Protein AF-0000000075990922 (afdb_homodimer)

Foldseek 3Di:
DAAEDEFAAAPPPCLLVVLVVVCVVCVVVVAAEAEAELQLVCPDHPDDHLHYLVVVPHLVCQCVVVVDDSLVSRVVSVVSCVVVVVVVVVSCVVPRRHHYYYRHDNSD/DAAEDEFAAAPPPCLLVVLVVVCVVCVVVVAAEAEAELQLVCPDHPDDHLHYLVVVPHLVCQCVVVVDDSLVSRVVSVVSCVVVVVVVVVSCVVPRRHHYYYRHDNSD

Structure (mmCIF, N/CA/C/O backbone):
data_AF-0000000075990922-model_v1
#
loop_
_entity.id
_entity.type
_entity.pdbx_description
1 polymer 'GPN-loop GTPase 2 homolog'
#
loop_
_atom_site.group_PDB
_atom_site.id
_atom_site.type_symbol
_atom_site.label_atom_id
_atom_site.label_alt_id
_atom_site.label_comp_id
_atom_site.label_asym_id
_atom_site.label_entity_id
_atom_site.label_seq_id
_atom_site.pdbx_PDB_ins_code
_atom_site.Cartn_x
_atom_site.Cartn_y
_atom_site.Cartn_z
_atom_site.occupancy
_atom_site.B_iso_or_equiv
_atom_site.auth_seq_id
_atom_site.auth_comp_id
_atom_site.auth_asym_id
_atom_site.auth_atom_id
_atom_site.pdbx_PDB_model_num
ATOM 1 N N . MET A 1 1 ? -13.516 -4.184 4.613 1 73.5 1 MET A N 1
ATOM 2 C CA . MET A 1 1 ? -12.273 -3.527 4.219 1 73.5 1 MET A CA 1
ATOM 3 C C . MET A 1 1 ? -12.422 -2.838 2.865 1 73.5 1 MET A C 1
ATOM 5 O O . MET A 1 1 ? -13.039 -3.389 1.951 1 73.5 1 MET A O 1
ATOM 9 N 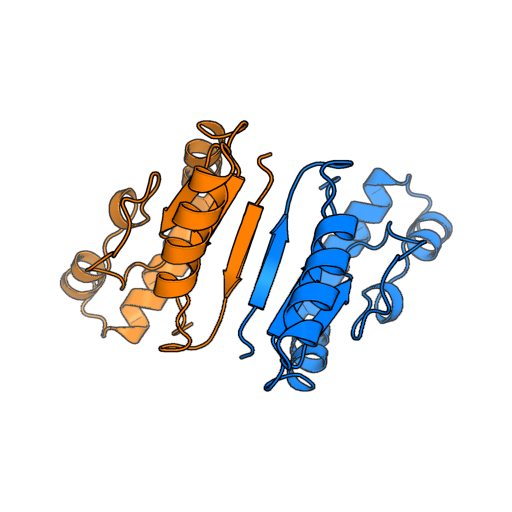N . PRO A 1 2 ? -12.109 -1.513 2.885 1 82.06 2 PRO A N 1
ATOM 10 C CA . PRO A 1 2 ? -12.281 -0.778 1.629 1 82.06 2 PRO A CA 1
ATOM 11 C C . PRO A 1 2 ? -11.258 -1.182 0.567 1 82.06 2 PRO A C 1
ATOM 13 O O . PRO A 1 2 ? -10.234 -1.78 0.89 1 82.06 2 PRO A O 1
ATOM 16 N N . PHE A 1 3 ? -11.734 -1.066 -0.655 1 91.06 3 PHE A N 1
ATOM 17 C CA . PHE A 1 3 ? -10.812 -1.158 -1.782 1 91.06 3 PHE A CA 1
ATOM 18 C C . PHE A 1 3 ? -9.984 0.114 -1.911 1 91.06 3 PHE A C 1
ATOM 20 O O . PHE A 1 3 ? -10.508 1.219 -1.74 1 91.06 3 PHE A O 1
ATOM 27 N N . GLY A 1 4 ? -8.672 -0.055 -2.188 1 94.06 4 GLY A N 1
ATOM 28 C CA . GLY A 1 4 ? -7.883 1.159 -2.324 1 94.06 4 GLY A CA 1
ATOM 29 C C . GLY A 1 4 ? -6.422 0.892 -2.637 1 94.06 4 GLY A C 1
ATOM 30 O O . GLY A 1 4 ? -6.062 -0.212 -3.051 1 94.06 4 GLY A O 1
ATOM 31 N N . GLN A 1 5 ? -5.668 1.992 -2.645 1 95.88 5 GLN A N 1
ATOM 32 C CA . GLN A 1 5 ? -4.238 1.966 -2.949 1 95.88 5 GLN A CA 1
ATOM 33 C C . GLN A 1 5 ? -3.432 2.672 -1.864 1 95.88 5 GLN A C 1
ATOM 35 O O . GLN A 1 5 ? -3.846 3.715 -1.354 1 95.88 5 GLN A O 1
ATOM 40 N N . ILE A 1 6 ? -2.398 2.059 -1.509 1 96.25 6 ILE A N 1
ATOM 41 C CA . ILE A 1 6 ? -1.35 2.707 -0.73 1 96.25 6 ILE A CA 1
ATOM 42 C C . ILE A 1 6 ? -0.246 3.201 -1.662 1 96.25 6 ILE A C 1
ATOM 44 O O . ILE A 1 6 ? 0.368 2.41 -2.383 1 96.25 6 ILE A O 1
ATOM 48 N N . VAL A 1 7 ? -0.04 4.516 -1.657 1 96.12 7 VAL A N 1
ATOM 49 C CA . VAL A 1 7 ? 0.901 5.117 -2.594 1 96.12 7 VAL A CA 1
ATOM 50 C C . VAL A 1 7 ? 2.258 5.305 -1.916 1 96.12 7 VAL A C 1
ATOM 52 O O . VAL A 1 7 ? 2.348 5.93 -0.856 1 96.12 7 VAL A O 1
ATOM 55 N N . ILE A 1 8 ? 3.242 4.73 -2.559 1 93.75 8 ILE A N 1
ATOM 56 C CA . ILE A 1 8 ? 4.578 4.781 -1.975 1 93.75 8 ILE A CA 1
ATOM 57 C C . ILE A 1 8 ? 5.578 5.293 -3.01 1 93.75 8 ILE A C 1
ATOM 59 O O . ILE A 1 8 ? 5.32 5.23 -4.215 1 93.75 8 ILE A O 1
ATOM 63 N N . GLY A 1 9 ? 6.707 5.828 -2.475 1 91.69 9 GLY A N 1
ATOM 64 C CA . GLY A 1 9 ? 7.754 6.363 -3.33 1 91.69 9 GLY A CA 1
ATOM 65 C C . GLY A 1 9 ? 8.703 7.301 -2.602 1 91.69 9 GLY A C 1
ATOM 66 O O . GLY A 1 9 ? 8.43 7.699 -1.467 1 91.69 9 GLY A O 1
ATOM 67 N N . PRO A 1 10 ? 9.852 7.566 -3.252 1 88.81 10 PRO A N 1
ATOM 68 C CA . PRO A 1 10 ? 10.812 8.477 -2.627 1 88.81 10 PRO A CA 1
ATOM 69 C C . PRO A 1 10 ? 10.289 9.906 -2.512 1 88.81 10 PRO A C 1
ATOM 71 O O . PRO A 1 10 ? 9.234 10.227 -3.064 1 88.81 10 PRO A O 1
ATOM 74 N N . PRO A 1 11 ? 11 10.633 -1.552 1 87.62 11 PRO A N 1
ATOM 75 C CA . PRO A 1 11 ? 10.625 12.047 -1.47 1 87.62 11 PRO A CA 1
ATOM 76 C C . PRO A 1 11 ? 10.648 12.742 -2.828 1 87.62 11 PRO A C 1
ATOM 78 O O . PRO A 1 11 ? 11.531 12.477 -3.646 1 87.62 11 PRO A O 1
ATOM 81 N N . GLY A 1 12 ? 9.664 13.547 -3.049 1 87.19 12 GLY A N 1
ATOM 82 C CA . GLY A 1 12 ? 9.648 14.344 -4.266 1 87.19 12 GLY A CA 1
ATOM 83 C C . GLY A 1 12 ? 9.156 13.578 -5.477 1 87.19 12 GLY A C 1
ATOM 84 O O . GLY A 1 12 ? 9.141 14.109 -6.59 1 87.19 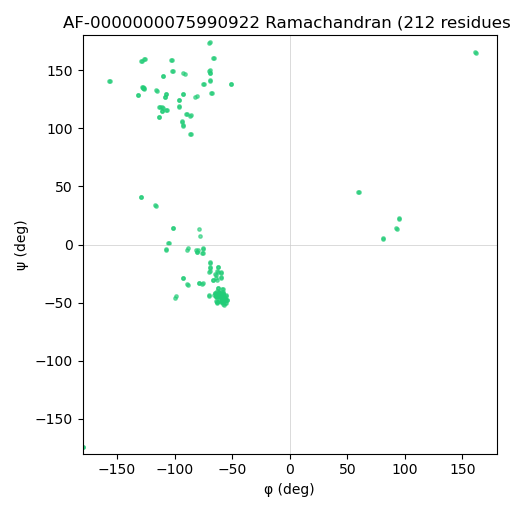12 GLY A O 1
ATOM 85 N N . SER A 1 13 ? 8.672 12.305 -5.355 1 88.5 13 SER A N 1
ATOM 86 C CA . SER A 1 13 ? 8.273 11.469 -6.488 1 88.5 13 SER A CA 1
ATOM 87 C C . SER A 1 13 ? 6.875 11.828 -6.969 1 88.5 13 SER A C 1
ATOM 89 O O . SER A 1 13 ? 6.418 11.328 -8 1 88.5 13 SER A O 1
ATOM 91 N N . GLY A 1 14 ? 6.152 12.742 -6.219 1 90.88 14 GLY A N 1
ATOM 92 C CA . GLY A 1 14 ? 4.832 13.172 -6.656 1 90.88 14 GLY A CA 1
ATOM 93 C C . GLY A 1 14 ? 3.705 12.375 -6.031 1 90.88 14 GLY A C 1
ATOM 94 O O . GLY A 1 14 ? 2.619 12.273 -6.609 1 90.88 14 GLY A O 1
ATOM 95 N N . LYS A 1 15 ? 3.867 11.742 -4.934 1 94.12 15 LYS A N 1
ATOM 96 C CA . LYS A 1 15 ? 2.852 10.93 -4.277 1 94.12 15 LYS A CA 1
ATOM 97 C C . LYS A 1 15 ? 1.603 11.75 -3.969 1 94.12 15 LYS A C 1
ATOM 99 O O . LYS A 1 15 ? 0.488 11.344 -4.305 1 94.12 15 LYS A O 1
ATOM 104 N N . THR A 1 16 ? 1.849 12.891 -3.365 1 95.38 16 THR A N 1
ATOM 105 C CA . THR A 1 16 ? 0.755 13.766 -2.969 1 95.38 16 THR A CA 1
ATOM 106 C C . THR A 1 16 ? -0.007 14.266 -4.191 1 95.38 16 THR A C 1
ATOM 108 O O . THR A 1 16 ? -1.239 14.258 -4.211 1 95.38 16 THR A O 1
ATOM 111 N N . THR A 1 17 ? 0.727 14.672 -5.199 1 94.5 17 THR A N 1
ATOM 112 C CA . THR A 1 17 ? 0.11 15.125 -6.441 1 94.5 17 THR A CA 1
ATOM 113 C C . THR A 1 17 ? -0.686 14 -7.09 1 94.5 17 THR A C 1
ATOM 115 O O . THR A 1 17 ? -1.8 14.219 -7.574 1 94.5 17 THR A O 1
ATOM 118 N N . TYR A 1 18 ? -0.138 12.805 -7.098 1 94.44 18 TYR A N 1
ATOM 119 C CA . TYR A 1 18 ? -0.821 11.641 -7.648 1 94.44 18 TYR A CA 1
ATOM 120 C C . TYR A 1 18 ? -2.143 11.391 -6.934 1 94.44 18 TYR A C 1
ATOM 122 O O . TYR A 1 18 ? -3.178 11.195 -7.574 1 94.44 18 TYR A O 1
ATOM 130 N N . CYS A 1 19 ? -2.137 11.367 -5.586 1 97 19 CYS A N 1
ATOM 131 C CA . CYS A 1 19 ? -3.352 11.125 -4.816 1 97 19 CYS A CA 1
ATOM 132 C C . CYS A 1 19 ? -4.422 12.164 -5.145 1 97 19 CYS A C 1
ATOM 134 O O . CYS A 1 19 ? -5.594 11.82 -5.301 1 97 19 CYS A O 1
ATOM 136 N N . ASN A 1 20 ? -3.984 13.406 -5.27 1 97.44 20 ASN A N 1
ATOM 137 C CA . ASN A 1 20 ? -4.934 14.461 -5.617 1 97.44 20 ASN A CA 1
ATOM 138 C C . ASN A 1 20 ? -5.551 14.227 -6.992 1 97.44 20 ASN A C 1
ATOM 140 O O . ASN A 1 20 ? -6.773 14.273 -7.145 1 97.44 20 ASN A O 1
ATOM 144 N N . SER A 1 21 ? -4.707 13.984 -7.961 1 96.25 21 SER A N 1
ATOM 145 C CA . SER A 1 21 ? -5.176 13.758 -9.32 1 96.25 21 SER A CA 1
ATOM 146 C C . SER A 1 21 ? -6.066 12.523 -9.406 1 96.25 21 SER A C 1
ATOM 148 O O . SER A 1 21 ? -7.094 12.539 -10.094 1 96.25 21 SER A O 1
ATOM 150 N N . MET A 1 22 ? -5.676 11.492 -8.758 1 94.56 22 MET A N 1
ATOM 151 C CA . MET A 1 22 ? -6.449 10.25 -8.766 1 94.56 22 MET A CA 1
ATOM 152 C C . MET A 1 22 ? -7.809 10.453 -8.102 1 94.56 22 MET A C 1
ATOM 154 O O . MET A 1 22 ? -8.82 9.945 -8.586 1 94.56 22 MET A O 1
ATOM 158 N N . LYS A 1 23 ? -7.828 11.172 -7 1 97 23 LYS A N 1
ATOM 159 C CA . LYS A 1 23 ? -9.094 11.508 -6.355 1 97 23 LYS A CA 1
ATOM 160 C C . LYS A 1 23 ? -10.031 12.219 -7.324 1 97 23 LYS A C 1
ATOM 162 O O . LYS A 1 23 ? -11.188 11.82 -7.48 1 97 23 LYS A O 1
ATOM 167 N N . GLU A 1 24 ? -9.492 13.234 -7.953 1 96.94 24 GLU A N 1
ATOM 168 C CA . GLU A 1 24 ? -10.305 14 -8.906 1 96.94 24 GLU A CA 1
ATOM 169 C C . GLU A 1 24 ? -10.82 13.102 -10.023 1 96.94 24 GLU A C 1
ATOM 171 O O . GLU A 1 24 ? -12 13.172 -10.391 1 96.94 24 GLU A O 1
ATOM 176 N N . PHE A 1 25 ? -9.945 12.344 -10.539 1 94.19 25 PHE A N 1
ATOM 177 C CA . PHE A 1 25 ? -10.289 11.438 -11.633 1 94.19 25 PHE A CA 1
ATOM 178 C C . PHE A 1 25 ? -11.422 10.5 -11.219 1 94.19 25 PHE A C 1
ATOM 180 O O . PHE A 1 25 ? -12.43 10.383 -11.922 1 94.19 25 PHE A O 1
ATOM 187 N N . MET A 1 26 ? -11.305 9.82 -10.094 1 94 26 MET A N 1
ATOM 188 C CA . MET A 1 26 ? -12.289 8.852 -9.609 1 94 26 MET A CA 1
ATOM 189 C C . MET A 1 26 ? -13.617 9.531 -9.305 1 94 26 MET A C 1
ATOM 191 O O . MET A 1 26 ? -14.68 9 -9.625 1 94 26 MET A O 1
ATOM 195 N N . GLU A 1 27 ? -13.492 10.688 -8.68 1 95.81 27 GLU A N 1
ATOM 196 C CA . GLU A 1 27 ? -14.719 11.43 -8.391 1 95.81 27 GLU A CA 1
ATOM 197 C C . GLU A 1 27 ? -15.445 11.82 -9.672 1 95.81 27 GLU A C 1
ATOM 199 O O . GLU A 1 27 ? -16.672 11.82 -9.727 1 95.81 27 GLU A O 1
ATOM 204 N N . HIS A 1 28 ? -14.688 12.156 -10.68 1 95.69 28 HIS A N 1
ATOM 205 C CA . HIS A 1 28 ? -15.273 12.492 -11.969 1 95.69 28 HIS A CA 1
ATOM 206 C C . HIS A 1 28 ? -15.992 11.297 -12.578 1 95.69 28 HIS A C 1
ATOM 208 O O . HIS A 1 28 ? -16.953 11.469 -13.344 1 95.69 28 HIS A O 1
ATOM 214 N N . LEU A 1 29 ? -15.555 10.109 -12.273 1 92.69 29 LEU A N 1
ATOM 215 C CA . LEU A 1 29 ? -16.203 8.891 -12.742 1 92.69 29 LEU A CA 1
ATOM 216 C C . LEU A 1 29 ? -17.406 8.539 -11.875 1 92.69 29 LEU A C 1
ATOM 218 O O . LEU A 1 29 ? -18.062 7.527 -12.109 1 92.69 29 LEU A O 1
ATOM 222 N N . GLY A 1 30 ? -17.656 9.312 -10.766 1 95 30 GLY A N 1
ATOM 223 C CA . GLY A 1 30 ? -18.812 9.109 -9.914 1 95 30 GLY A CA 1
ATOM 224 C C . GLY A 1 30 ? -18.547 8.188 -8.734 1 95 30 GLY A C 1
ATOM 225 O O . GLY A 1 30 ? -19.469 7.66 -8.125 1 95 30 GLY A O 1
ATOM 226 N N . ARG A 1 31 ? -17.328 7.969 -8.547 1 94 31 ARG A N 1
ATOM 227 C CA . ARG A 1 31 ? -16.969 7.098 -7.43 1 94 31 ARG A CA 1
ATOM 228 C C . ARG A 1 31 ? -16.734 7.902 -6.16 1 94 31 ARG A C 1
ATOM 230 O O . ARG A 1 31 ? -16.312 9.062 -6.223 1 94 31 ARG A O 1
ATOM 237 N N . LYS A 1 32 ? -17.078 7.277 -5.008 1 96.44 32 LYS A N 1
ATOM 238 C CA . LYS A 1 32 ? -16.719 7.871 -3.721 1 96.44 32 LYS A CA 1
ATOM 239 C C . LYS A 1 32 ? -15.266 7.57 -3.357 1 96.44 32 LYS A C 1
ATOM 241 O O . LYS A 1 32 ? -14.836 6.414 -3.395 1 96.44 32 LYS A O 1
ATOM 246 N N . VAL A 1 33 ? -14.5 8.633 -3.037 1 97.25 33 VAL A N 1
ATOM 247 C CA . VAL A 1 33 ? -13.078 8.445 -2.736 1 97.25 33 VAL A CA 1
ATOM 248 C C . VAL A 1 33 ? -12.75 9.078 -1.384 1 97.25 33 VAL A C 1
ATOM 250 O O . VAL A 1 33 ? -13.227 10.172 -1.071 1 97.25 33 VAL A O 1
ATOM 253 N N . ALA A 1 34 ? -12.047 8.406 -0.557 1 97.94 34 ALA A N 1
ATOM 254 C CA . ALA A 1 34 ? -11.461 8.938 0.67 1 97.94 34 ALA A CA 1
ATOM 255 C C . ALA A 1 34 ? -9.938 8.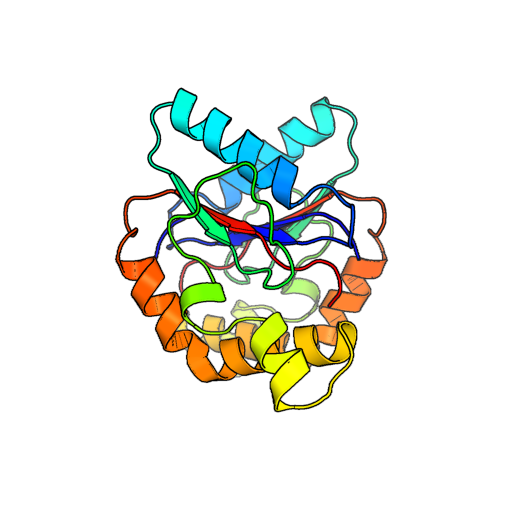969 0.585 1 97.94 34 ALA A C 1
ATOM 257 O O . ALA A 1 34 ? -9.305 7.93 0.389 1 97.94 34 ALA A O 1
ATOM 258 N N . VAL A 1 35 ? -9.375 10.148 0.672 1 98.25 35 VAL A N 1
ATOM 259 C CA . VAL A 1 35 ? -7.922 10.273 0.721 1 98.25 35 VAL A CA 1
ATOM 260 C C . VAL A 1 35 ? -7.453 10.297 2.174 1 98.25 35 VAL A C 1
ATOM 262 O O . VAL A 1 35 ? -8.016 11.023 3.002 1 98.25 35 VAL A O 1
ATOM 265 N N . ILE A 1 36 ? -6.461 9.438 2.467 1 98.12 36 ILE A N 1
ATOM 266 C CA . ILE A 1 36 ? -5.867 9.32 3.793 1 98.12 36 ILE A CA 1
ATOM 267 C C . ILE A 1 36 ? -4.434 9.852 3.764 1 98.12 36 ILE A C 1
ATOM 269 O O . ILE A 1 36 ? -3.584 9.32 3.039 1 98.12 36 ILE A O 1
ATOM 273 N N . ASN A 1 37 ? -4.215 10.898 4.477 1 98.31 37 ASN A N 1
ATOM 274 C CA . ASN A 1 37 ? -2.855 11.422 4.574 1 98.31 37 ASN A CA 1
ATOM 275 C C . ASN A 1 37 ? -2.098 10.789 5.738 1 98.31 37 ASN A C 1
ATOM 277 O O . ASN A 1 37 ? -2.408 11.055 6.902 1 98.31 37 ASN A O 1
ATOM 281 N N . ILE A 1 38 ? -1.088 10 5.398 1 97.19 38 ILE A N 1
ATOM 282 C CA . ILE A 1 38 ? -0.282 9.32 6.406 1 97.19 38 ILE A CA 1
ATOM 283 C C . ILE A 1 38 ? 1.078 10.008 6.527 1 97.19 38 ILE A C 1
ATOM 285 O O . ILE A 1 38 ? 1.956 9.531 7.25 1 97.19 38 ILE A O 1
ATOM 289 N N . ASP A 1 39 ? 1.354 11.039 5.82 1 96.44 39 ASP A N 1
ATOM 290 C CA . ASP A 1 39 ? 2.627 11.75 5.863 1 96.44 39 ASP A CA 1
ATOM 291 C C . ASP A 1 39 ? 2.566 12.922 6.844 1 96.44 39 ASP A C 1
ATOM 293 O O . ASP A 1 39 ? 1.975 13.961 6.547 1 96.44 39 ASP A O 1
ATOM 297 N N . PRO A 1 40 ? 3.186 12.789 7.98 1 96 40 PRO A N 1
ATOM 298 C CA . PRO A 1 40 ? 3.129 13.883 8.961 1 96 40 PRO A CA 1
ATOM 299 C C . PRO A 1 40 ? 3.904 15.117 8.508 1 96 40 PRO A C 1
ATOM 301 O O . PRO A 1 40 ? 3.777 16.188 9.117 1 96 40 PRO A O 1
ATOM 304 N N . ALA A 1 41 ? 4.754 14.992 7.52 1 92.5 41 ALA A N 1
ATOM 305 C CA . ALA A 1 41 ? 5.562 16.109 7.043 1 92.5 41 ALA A CA 1
ATOM 306 C C . ALA A 1 41 ? 4.832 16.891 5.961 1 92.5 41 ALA A C 1
ATOM 308 O O . ALA A 1 41 ? 5.352 17.875 5.441 1 92.5 41 ALA A O 1
ATOM 309 N N . ASN A 1 42 ? 3.678 16.375 5.598 1 89.31 42 ASN A N 1
ATOM 310 C CA . ASN A 1 42 ? 2.891 17.047 4.562 1 89.31 42 ASN A CA 1
ATOM 311 C C . ASN A 1 42 ? 2.002 18.141 5.156 1 89.31 42 ASN A C 1
ATOM 313 O O . ASN A 1 42 ? 0.883 17.859 5.594 1 89.31 42 ASN A O 1
ATOM 317 N N . ASP A 1 43 ? 2.426 19.344 5.16 1 81.38 43 ASP A N 1
ATOM 318 C CA . ASP A 1 43 ? 1.686 20.422 5.812 1 81.38 43 ASP A CA 1
ATOM 319 C C . ASP A 1 43 ? 0.755 21.125 4.824 1 81.38 43 ASP A C 1
ATOM 321 O O . ASP A 1 43 ? -0.236 21.75 5.227 1 81.38 43 ASP A O 1
ATOM 325 N N . VAL A 1 44 ? 1.123 21.109 3.666 1 87.06 44 VAL A N 1
ATOM 326 C CA . VAL A 1 44 ? 0.277 21.719 2.646 1 87.06 44 VAL A CA 1
ATOM 327 C C . VAL A 1 44 ? -0.248 20.641 1.699 1 87.06 44 VAL A C 1
ATOM 329 O O . VAL A 1 44 ? 0.513 20.078 0.911 1 87.06 44 VAL A O 1
ATOM 332 N N . LEU A 1 45 ? -1.525 20.391 1.803 1 92.56 45 LEU A N 1
ATOM 333 C CA . LEU A 1 45 ? -2.135 19.328 1.014 1 92.56 45 LEU A CA 1
ATOM 334 C C . LEU A 1 45 ? -2.994 19.906 -0.106 1 92.56 45 LEU A C 1
ATOM 336 O O . LEU A 1 45 ? -3.816 20.797 0.132 1 92.56 45 LEU A O 1
ATOM 340 N N . PRO A 1 46 ? -2.822 19.469 -1.324 1 94.69 46 PRO A N 1
ATOM 341 C CA . PRO A 1 46 ? -3.668 19.891 -2.439 1 94.69 46 PRO A CA 1
ATOM 342 C C . PRO A 1 46 ? -5.051 19.234 -2.42 1 94.69 46 PRO A C 1
ATOM 344 O O . PRO A 1 46 ? -5.859 19.484 -3.318 1 94.69 46 PRO A O 1
ATOM 347 N N . TYR A 1 47 ? -5.363 18.359 -1.549 1 95.69 47 TYR A N 1
ATOM 348 C CA . TYR A 1 47 ? -6.641 17.688 -1.326 1 95.69 47 TYR A CA 1
ATOM 349 C C . TYR A 1 47 ? -7.098 17.859 0.119 1 95.69 47 TYR A C 1
ATOM 351 O O . TYR A 1 47 ? -6.32 18.266 0.979 1 95.69 47 TYR A O 1
ATOM 359 N N . SER A 1 48 ? -8.336 17.688 0.334 1 95.38 48 SER A N 1
ATOM 360 C CA . SER A 1 48 ? -8.867 17.609 1.691 1 95.38 48 SER A CA 1
ATOM 361 C C . SER A 1 48 ? -8.945 16.172 2.18 1 95.38 48 SER A C 1
ATOM 363 O O . SER A 1 48 ? -9.828 15.422 1.766 1 95.38 48 SER A O 1
ATOM 365 N N . PRO A 1 49 ? -8.039 15.766 2.986 1 97.88 49 PRO A N 1
ATOM 366 C CA . PRO A 1 49 ? -8.055 14.367 3.432 1 97.88 49 PRO A CA 1
ATOM 367 C C . PRO A 1 49 ? -9.234 14.055 4.355 1 97.88 49 PRO A C 1
ATOM 369 O O . PRO A 1 49 ? -9.617 14.891 5.172 1 97.88 49 PRO A O 1
ATOM 372 N N . GLU A 1 50 ? -9.789 12.922 4.207 1 97.75 50 GLU A N 1
ATOM 373 C CA . GLU A 1 50 ? -10.828 12.453 5.121 1 97.75 50 GLU A CA 1
ATOM 374 C C . GLU A 1 50 ? -10.227 11.984 6.445 1 97.75 50 GLU A C 1
ATOM 376 O O . GLU A 1 50 ? -10.883 12.039 7.484 1 97.75 50 GLU A O 1
ATOM 381 N N . VAL A 1 51 ? -9.07 11.438 6.383 1 97.69 51 VAL A N 1
ATOM 382 C CA . VAL A 1 51 ? -8.281 11.055 7.551 1 97.69 51 VAL A CA 1
ATOM 383 C C . VAL A 1 51 ? -6.883 11.656 7.457 1 97.69 51 VAL A C 1
ATOM 385 O O . VAL A 1 51 ? -6.246 11.602 6.402 1 97.69 51 VAL A O 1
ATOM 388 N N . ASN A 1 52 ? -6.449 12.211 8.555 1 97.88 52 ASN A N 1
ATOM 389 C CA . ASN A 1 52 ? -5.137 12.844 8.625 1 97.88 52 ASN A CA 1
ATOM 390 C C . ASN A 1 52 ? -4.359 12.375 9.852 1 97.88 52 ASN A C 1
ATOM 392 O O . ASN A 1 52 ? -4.871 12.422 10.977 1 97.88 52 ASN A O 1
ATOM 396 N N . ILE A 1 53 ? -3.156 11.953 9.578 1 97.94 53 ILE A N 1
ATOM 397 C CA . ILE A 1 53 ? -2.34 11.438 10.672 1 97.94 53 ILE A CA 1
ATOM 398 C C . ILE A 1 53 ? -2.15 12.516 11.734 1 97.94 53 ILE A C 1
ATOM 400 O O . ILE A 1 53 ? -1.901 12.211 12.906 1 97.94 53 ILE A O 1
ATOM 404 N N . SER A 1 54 ? -2.262 13.742 11.375 1 96.81 54 SER A N 1
ATOM 405 C CA . SER A 1 54 ? -2.066 14.844 12.312 1 96.81 54 SER A CA 1
ATOM 406 C C . SER A 1 54 ? -3.104 14.805 13.438 1 96.81 54 SER A C 1
ATOM 408 O O . SER A 1 54 ? -2.91 15.422 14.484 1 96.81 54 SER A O 1
ATOM 410 N N . HIS A 1 55 ? -4.227 14.172 13.188 1 97.06 55 HIS A N 1
ATOM 411 C CA . HIS A 1 55 ? -5.23 14.008 14.227 1 97.06 55 HIS A CA 1
ATOM 412 C C . HIS A 1 55 ? -4.742 13.047 15.305 1 97.06 55 HIS A C 1
ATOM 414 O O . HIS A 1 55 ? -5.301 13.008 16.406 1 97.06 55 HIS A O 1
ATOM 420 N N . LEU A 1 56 ? -3.777 12.227 15.016 1 97.94 56 LEU A N 1
ATOM 421 C CA . LEU A 1 56 ? -3.188 11.273 15.953 1 97.94 56 LEU A CA 1
ATOM 422 C C . LEU A 1 56 ? -1.889 11.82 16.531 1 97.94 56 LEU A C 1
ATOM 424 O O . LEU A 1 56 ? -1.662 11.734 17.75 1 97.94 56 LEU A O 1
ATOM 428 N N . ILE A 1 57 ? -1.055 12.383 15.68 1 97.62 57 ILE A N 1
ATOM 429 C CA . ILE A 1 57 ? 0.276 12.844 16.062 1 97.62 57 ILE A CA 1
ATOM 430 C C . ILE A 1 57 ? 0.758 13.914 15.094 1 97.62 57 ILE A C 1
ATOM 432 O O . ILE A 1 57 ? 0.539 13.805 13.883 1 97.62 57 ILE A O 1
ATOM 436 N N . GLU A 1 58 ? 1.409 14.922 15.602 1 97.19 58 GLU A N 1
ATOM 437 C CA . GLU A 1 58 ? 1.924 16.016 14.781 1 97.19 58 GLU A CA 1
ATOM 438 C C . GLU A 1 58 ? 3.449 16.047 14.812 1 97.19 58 GLU A C 1
ATOM 440 O O . GLU A 1 58 ? 4.055 16.016 15.883 1 97.19 58 GLU A O 1
ATOM 445 N N . LEU A 1 59 ? 4.035 16.156 13.656 1 96.88 59 LEU A N 1
ATOM 446 C CA . LEU A 1 59 ? 5.484 16.172 13.508 1 96.88 59 LEU A CA 1
ATOM 447 C C . LEU A 1 59 ? 6.117 17.281 14.344 1 96.88 59 LEU A C 1
ATOM 449 O O . LEU A 1 59 ? 7.086 17.031 15.062 1 96.88 59 LEU A O 1
ATOM 453 N N . GLU A 1 60 ? 5.531 18.484 14.258 1 96.62 60 GLU A N 1
ATOM 454 C CA . GLU A 1 60 ? 6.078 19.625 14.969 1 96.62 60 GLU A CA 1
ATOM 455 C C . GLU A 1 60 ? 6.07 19.406 16.484 1 96.62 60 GLU A C 1
ATOM 457 O O . GLU A 1 60 ? 7.027 19.75 17.172 1 96.62 60 GLU A O 1
ATOM 462 N N . ASP A 1 61 ? 5.012 18.859 16.953 1 97.44 61 ASP A N 1
ATOM 463 C CA . ASP A 1 61 ? 4.926 18.578 18.375 1 97.44 61 ASP A CA 1
ATOM 464 C C . ASP A 1 61 ? 6.012 17.594 18.812 1 97.44 61 ASP A C 1
ATOM 466 O O . ASP A 1 61 ? 6.621 17.75 19.859 1 97.44 61 ASP A O 1
ATOM 470 N N . VAL A 1 62 ? 6.227 16.609 17.969 1 97.69 62 VAL A N 1
ATOM 471 C CA . VAL A 1 62 ? 7.242 15.602 18.266 1 97.69 62 VAL A CA 1
ATOM 472 C C . VAL A 1 62 ? 8.625 16.25 18.297 1 97.69 62 VAL A C 1
ATOM 474 O O . VAL A 1 62 ? 9.398 16.031 19.234 1 97.69 62 VAL A O 1
ATOM 477 N N . MET A 1 63 ? 8.891 17.031 17.266 1 97.75 63 MET A N 1
ATOM 478 C CA . MET A 1 63 ? 10.188 17.703 17.203 1 97.75 63 MET A CA 1
ATOM 479 C C . MET A 1 63 ? 10.414 18.562 18.438 1 97.75 63 MET A C 1
ATOM 481 O O . MET A 1 63 ? 11.484 18.5 19.047 1 97.75 63 MET A O 1
ATOM 485 N N . ASN A 1 64 ? 9.438 19.344 18.812 1 97.81 64 ASN A N 1
ATOM 486 C CA . ASN A 1 64 ? 9.555 20.312 19.906 1 97.81 64 ASN A CA 1
ATOM 487 C C . ASN A 1 64 ? 9.633 19.609 21.25 1 97.81 64 ASN A C 1
ATOM 489 O O . ASN A 1 64 ? 10.469 19.953 22.094 1 97.81 64 ASN A O 1
ATOM 493 N N . ASN A 1 65 ? 8.852 18.641 21.5 1 97.88 65 ASN A N 1
ATOM 494 C CA . ASN A 1 65 ? 8.734 18 22.812 1 97.88 65 ASN A CA 1
ATOM 495 C C . ASN A 1 65 ? 9.883 17.031 23.062 1 97.88 65 ASN A C 1
ATOM 497 O O . ASN A 1 65 ? 10.328 16.875 24.203 1 97.88 65 ASN A O 1
ATOM 501 N N . LEU A 1 66 ? 10.352 16.406 21.984 1 97.62 66 LEU A N 1
ATOM 502 C CA . LEU A 1 66 ? 11.375 15.375 22.156 1 97.62 66 LEU A CA 1
ATOM 503 C C . LEU A 1 66 ? 12.734 15.867 21.672 1 97.62 66 LEU A C 1
ATOM 505 O O . LEU A 1 66 ? 13.727 15.141 21.75 1 97.62 66 LEU A O 1
ATOM 509 N N . HIS A 1 67 ? 12.797 17.062 21.109 1 97.69 67 HIS A N 1
ATOM 510 C CA . HIS A 1 67 ? 14.023 17.703 20.641 1 97.69 67 HIS A CA 1
ATOM 511 C C . HIS A 1 67 ? 14.719 16.844 19.578 1 97.69 67 HIS A C 1
ATOM 513 O O . HIS A 1 67 ? 15.922 16.594 19.672 1 97.69 67 HIS A O 1
ATOM 519 N N . LEU A 1 68 ? 13.961 16.359 18.656 1 97 68 LEU A N 1
ATOM 520 C CA . LEU A 1 68 ? 14.453 15.57 17.531 1 97 68 LEU A CA 1
ATOM 521 C C . LEU A 1 68 ? 14.523 16.422 16.266 1 97 68 LEU A C 1
ATOM 523 O O . LEU A 1 68 ? 13.758 17.375 16.109 1 97 68 LEU A O 1
ATOM 527 N N . GLY A 1 69 ? 15.492 16.047 15.438 1 95.5 69 GLY A N 1
ATOM 528 C CA . GLY A 1 69 ? 15.445 16.625 14.102 1 95.5 69 GLY A CA 1
ATOM 529 C C . GLY A 1 69 ? 14.289 16.094 13.273 1 95.5 69 GLY A C 1
ATOM 530 O O . GLY A 1 69 ? 13.578 15.18 13.688 1 95.5 69 GLY A O 1
ATOM 531 N N . PRO A 1 70 ? 14.117 16.672 12.102 1 92.69 70 PRO A N 1
ATOM 532 C CA . PRO A 1 70 ? 12.984 16.312 11.242 1 92.69 70 PRO A CA 1
ATOM 533 C C . PRO A 1 70 ? 12.945 14.812 10.922 1 92.69 70 PRO A C 1
ATOM 535 O O . PRO A 1 70 ? 11.875 14.203 10.945 1 92.69 70 PRO A O 1
ATOM 538 N N . ASN A 1 71 ? 14.094 14.219 10.531 1 92.62 71 ASN A N 1
ATOM 539 C CA . ASN A 1 71 ? 14.133 12.805 10.188 1 92.62 71 ASN A CA 1
ATOM 540 C C . ASN A 1 71 ? 13.805 11.922 11.398 1 92.62 71 ASN A C 1
ATOM 542 O O . ASN A 1 71 ? 13.039 10.961 11.281 1 92.62 71 ASN A O 1
ATOM 546 N N . GLY A 1 72 ? 14.352 12.258 12.461 1 95.5 72 GLY A N 1
ATOM 547 C CA . GLY A 1 72 ? 14.031 11.523 13.68 1 95.5 72 GLY A CA 1
ATOM 548 C C . GLY A 1 72 ? 12.578 11.648 14.086 1 95.5 72 GLY A C 1
ATOM 549 O O . GLY A 1 72 ? 11.961 10.672 14.516 1 95.5 72 GLY A O 1
ATOM 550 N N . ALA A 1 73 ? 12.055 12.828 13.938 1 96.88 73 ALA A N 1
ATOM 551 C CA . ALA A 1 73 ? 10.656 13.078 14.289 1 96.88 73 ALA A CA 1
ATOM 552 C C . ALA A 1 73 ? 9.719 12.297 13.375 1 96.88 73 ALA A C 1
ATOM 554 O O . ALA A 1 73 ? 8.703 11.75 13.828 1 96.88 73 ALA A O 1
ATOM 555 N N . LEU A 1 74 ? 10.023 12.297 12.086 1 95.94 74 LEU A N 1
ATOM 556 C CA . LEU A 1 74 ? 9.219 11.531 11.141 1 95.94 74 LEU A CA 1
ATOM 557 C C . LEU A 1 74 ? 9.188 10.055 11.531 1 95.94 74 LEU A C 1
ATOM 559 O O . LEU A 1 74 ? 8.125 9.43 11.523 1 95.94 74 LEU A O 1
ATOM 563 N N . MET A 1 75 ? 10.281 9.516 11.875 1 95.06 75 MET A N 1
ATOM 564 C CA . MET A 1 75 ? 10.375 8.125 12.289 1 95.06 75 MET A CA 1
ATOM 565 C C . MET A 1 75 ? 9.523 7.867 13.531 1 95.06 75 MET A C 1
ATOM 567 O O . MET A 1 75 ? 8.844 6.844 13.617 1 95.06 75 MET A O 1
ATOM 571 N N . TYR A 1 76 ? 9.633 8.766 14.445 1 97.75 76 TYR A N 1
ATOM 572 C CA . TYR A 1 76 ? 8.836 8.641 15.656 1 97.75 76 TYR A CA 1
ATOM 573 C C . TYR A 1 76 ? 7.348 8.625 15.328 1 97.75 76 TYR A C 1
ATOM 575 O O . TYR A 1 76 ? 6.598 7.809 15.867 1 97.75 76 TYR A O 1
ATOM 583 N N . CYS A 1 77 ? 6.902 9.484 14.5 1 97.81 77 CYS A N 1
ATOM 584 C CA . CYS A 1 77 ? 5.5 9.539 14.102 1 97.81 77 CYS A CA 1
ATOM 585 C C . CYS A 1 77 ? 5.059 8.211 13.492 1 97.81 77 CYS A C 1
ATOM 587 O O . CYS A 1 77 ? 3.975 7.715 13.805 1 97.81 77 CYS A O 1
ATOM 589 N N . MET A 1 78 ? 5.844 7.656 12.594 1 96.19 78 MET A N 1
ATOM 590 C CA . MET A 1 78 ? 5.504 6.391 11.945 1 96.19 78 MET A CA 1
ATOM 591 C C . MET A 1 78 ? 5.422 5.262 12.969 1 96.19 78 MET A C 1
ATOM 593 O O . MET A 1 78 ? 4.516 4.43 12.906 1 96.19 78 MET A O 1
ATOM 597 N N . GLU A 1 79 ? 6.383 5.25 13.867 1 96.5 79 GLU A N 1
ATOM 598 C CA . GLU A 1 79 ? 6.348 4.246 14.93 1 96.5 79 GLU A CA 1
ATOM 599 C C . GLU A 1 79 ? 5.098 4.398 15.789 1 96.5 79 GLU A C 1
ATOM 601 O O . GLU A 1 79 ? 4.473 3.406 16.156 1 96.5 79 GLU A O 1
ATOM 606 N N . TYR A 1 80 ? 4.867 5.629 16.094 1 98.12 80 TYR A N 1
ATOM 607 C CA . TYR A 1 80 ? 3.678 5.918 16.891 1 98.12 80 TYR A CA 1
ATOM 608 C C . TYR A 1 80 ? 2.418 5.434 16.172 1 98.12 80 TYR A C 1
ATOM 610 O O . TYR A 1 80 ? 1.538 4.836 16.797 1 98.12 80 TYR A O 1
ATOM 618 N N . LEU A 1 81 ? 2.303 5.684 14.891 1 97.5 81 LEU A N 1
ATOM 619 C CA . LEU A 1 81 ? 1.177 5.191 14.109 1 97.5 81 LEU A CA 1
ATOM 620 C C . LEU A 1 81 ? 1.115 3.668 14.141 1 97.5 81 LEU A C 1
ATOM 622 O O . LEU A 1 81 ? 0.035 3.09 14.281 1 97.5 81 LEU A O 1
ATOM 626 N N . GLU A 1 82 ? 2.299 3.027 13.953 1 95.56 82 GLU A N 1
ATOM 627 C CA . GLU A 1 82 ? 2.354 1.568 13.992 1 95.56 82 GLU A CA 1
ATOM 628 C C . GLU A 1 82 ? 1.781 1.029 15.305 1 95.56 82 GLU A C 1
ATOM 630 O O . GLU A 1 82 ? 1.003 0.073 15.297 1 95.56 82 GLU A O 1
ATOM 635 N N . LYS A 1 83 ? 2.133 1.632 16.422 1 96.88 83 LYS A N 1
ATOM 636 C CA . LYS A 1 83 ? 1.652 1.232 17.734 1 96.88 83 LYS A CA 1
ATOM 637 C C . LYS A 1 83 ? 0.166 1.538 17.891 1 96.88 83 LYS A C 1
ATOM 639 O O . LYS A 1 83 ? -0.506 0.951 18.75 1 96.88 83 LYS A O 1
ATOM 644 N N . ASN A 1 84 ? -0.309 2.475 17.109 1 97.88 84 ASN A N 1
ATOM 645 C CA . ASN A 1 84 ? -1.706 2.889 17.188 1 97.88 84 ASN A CA 1
ATOM 646 C C . ASN A 1 84 ? -2.445 2.594 15.883 1 97.88 84 ASN A C 1
ATOM 648 O O . ASN A 1 84 ? -3.287 3.381 15.453 1 97.88 84 ASN A O 1
ATOM 652 N N . VAL A 1 85 ? -2.094 1.55 15.234 1 96.06 85 VAL A N 1
ATOM 653 C CA . VAL A 1 85 ? -2.674 1.202 13.938 1 96.06 85 VAL A CA 1
ATOM 654 C C . VAL A 1 85 ? -4.184 1.021 14.078 1 96.06 85 VAL A C 1
ATOM 656 O O . VAL A 1 85 ? -4.934 1.258 13.133 1 96.06 85 VAL A O 1
ATOM 659 N N . ASP A 1 86 ? -4.703 0.621 15.25 1 96.5 86 ASP A N 1
ATOM 660 C CA . ASP A 1 86 ? -6.133 0.471 15.492 1 96.5 86 ASP A CA 1
ATOM 661 C C . ASP A 1 86 ? -6.871 1.787 15.258 1 96.5 86 ASP A C 1
ATOM 663 O O . ASP A 1 86 ? -8.023 1.789 14.82 1 96.5 86 ASP A O 1
ATOM 667 N N . TRP A 1 87 ? -6.277 2.879 15.641 1 97.94 87 TRP A N 1
ATOM 668 C CA . TRP A 1 87 ? -6.852 4.188 15.344 1 97.94 87 TRP A CA 1
ATOM 669 C C . TRP A 1 87 ? -7.113 4.352 13.852 1 97.94 87 TRP A C 1
ATOM 671 O O . TRP A 1 87 ? -8.203 4.77 13.453 1 97.94 87 TRP A O 1
ATOM 681 N N . LEU A 1 88 ? -6.109 4.008 13.008 1 96.56 88 LEU A N 1
ATOM 682 C CA . LEU A 1 88 ? -6.238 4.133 11.562 1 96.56 88 LEU A CA 1
ATOM 683 C C . LEU A 1 88 ? -7.344 3.227 11.031 1 96.56 88 LEU A C 1
ATOM 685 O O . LEU A 1 88 ? -8.148 3.645 10.195 1 96.56 88 LEU A O 1
ATOM 689 N N . LEU A 1 89 ? -7.359 1.99 11.508 1 94.38 89 LEU A N 1
ATOM 690 C CA . LEU A 1 89 ? -8.367 1.034 11.07 1 94.38 89 LEU A CA 1
ATOM 691 C C . LEU A 1 89 ? -9.773 1.523 11.414 1 94.38 89 LEU A C 1
ATOM 693 O O . LEU A 1 89 ? -10.703 1.383 10.617 1 94.38 89 LEU A O 1
ATOM 697 N N . LYS A 1 90 ? -9.891 2.072 12.609 1 96.62 90 LYS A N 1
ATOM 698 C CA . LYS A 1 90 ? -11.164 2.65 13.016 1 96.62 90 LYS A CA 1
ATOM 699 C C . LYS A 1 90 ? -11.57 3.801 12.102 1 96.62 90 LYS A C 1
ATOM 701 O O . LYS A 1 90 ? -12.719 3.873 11.656 1 96.62 90 LYS A O 1
ATOM 706 N N . GLU A 1 91 ? -10.656 4.672 11.859 1 96.81 91 GLU A N 1
ATOM 707 C CA . GLU A 1 91 ? -10.938 5.785 10.961 1 96.81 91 GLU A CA 1
ATOM 708 C C . GLU A 1 91 ? -11.359 5.281 9.578 1 96.81 91 GLU A C 1
ATOM 710 O O . GLU A 1 91 ? -12.312 5.793 8.992 1 96.81 91 GLU A O 1
ATOM 715 N N . LEU A 1 92 ? -10.688 4.273 9.055 1 95.38 92 LEU A N 1
ATOM 716 C CA . LEU A 1 92 ? -10.953 3.736 7.73 1 95.38 92 LEU A CA 1
ATOM 717 C C . LEU A 1 92 ? -12.32 3.07 7.672 1 95.38 92 LEU A C 1
ATOM 719 O O . LEU A 1 92 ? -12.953 3.027 6.617 1 95.38 92 LEU A O 1
ATOM 723 N N . SER A 1 93 ? -12.773 2.516 8.789 1 94.81 93 SER A N 1
ATOM 724 C CA . SER A 1 93 ? -14.055 1.814 8.844 1 94.81 93 SER A CA 1
ATOM 725 C C . SER A 1 93 ? -15.211 2.754 8.523 1 94.81 93 SER A C 1
ATOM 727 O O . SER A 1 93 ? -16.312 2.303 8.18 1 94.81 93 SER A O 1
ATOM 729 N N . ARG A 1 94 ? -14.969 4.012 8.648 1 96.06 94 ARG A N 1
ATOM 730 C CA . ARG A 1 94 ? -15.992 5.004 8.336 1 96.06 94 ARG A CA 1
ATOM 731 C C . ARG A 1 94 ? -16.156 5.16 6.832 1 96.06 94 ARG A C 1
ATOM 733 O O . ARG A 1 94 ? -17.109 5.801 6.371 1 96.06 94 ARG A O 1
ATOM 740 N N . PHE A 1 95 ? -15.281 4.516 6.074 1 95.88 95 PHE A N 1
ATOM 741 C CA 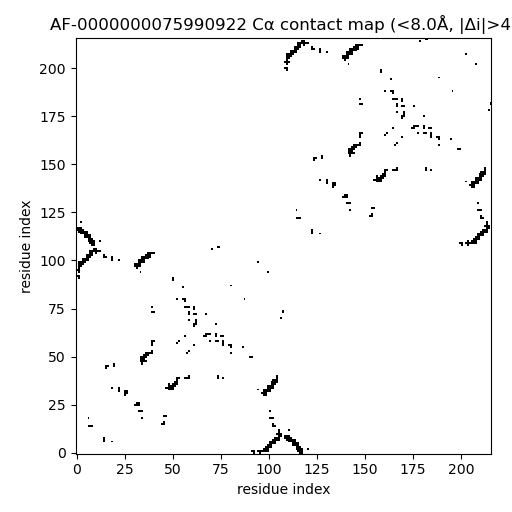. PHE A 1 95 ? -15.273 4.727 4.633 1 95.88 95 PHE A CA 1
ATOM 742 C C . PHE A 1 95 ? -15.305 3.393 3.891 1 95.88 95 PHE A C 1
ATOM 744 O O . PHE A 1 95 ? -14.625 3.225 2.875 1 95.88 95 PHE A O 1
ATOM 751 N N . GLU A 1 96 ? -16.078 2.461 4.336 1 91.94 96 GLU A N 1
ATOM 752 C CA . GLU A 1 96 ? -16.125 1.106 3.795 1 91.94 96 GLU A CA 1
ATOM 753 C C . GLU A 1 96 ? -16.641 1.108 2.355 1 91.94 96 GLU A C 1
ATOM 755 O O . GLU A 1 96 ? -16.297 0.217 1.572 1 91.94 96 GLU A O 1
ATOM 760 N N . ASP A 1 97 ? -17.422 2.111 1.974 1 92.81 97 ASP A N 1
ATOM 761 C CA . ASP A 1 97 ? -17.984 2.172 0.63 1 92.81 97 ASP A CA 1
ATOM 762 C C . ASP A 1 97 ? -17.203 3.148 -0.25 1 92.81 97 ASP A C 1
ATOM 764 O O . ASP A 1 97 ? -17.688 3.553 -1.312 1 92.81 97 ASP A O 1
ATOM 768 N N . HIS A 1 98 ? -16.047 3.545 0.185 1 96 98 HIS A N 1
ATOM 769 C CA . HIS A 1 98 ? -15.203 4.477 -0.556 1 96 98 HIS A CA 1
ATOM 770 C C . HIS A 1 98 ? -13.969 3.777 -1.11 1 96 98 HIS A C 1
ATOM 772 O O . HIS A 1 98 ? -13.484 2.803 -0.528 1 96 98 HIS A O 1
ATOM 778 N N . TYR A 1 99 ? -13.547 4.23 -2.307 1 95.12 99 TYR A N 1
ATOM 779 C CA . TYR A 1 99 ? -12.172 3.965 -2.705 1 95.12 99 TYR A CA 1
ATOM 780 C C . TYR A 1 99 ? -11.188 4.738 -1.831 1 95.12 99 TYR A C 1
ATOM 782 O O . TYR A 1 99 ? -11.359 5.938 -1.612 1 95.12 99 TYR A O 1
ATOM 790 N N . VAL A 1 100 ? -10.188 4.035 -1.318 1 96.81 100 VAL A N 1
ATOM 791 C CA . VAL A 1 100 ? -9.281 4.684 -0.378 1 96.81 100 VAL A CA 1
ATOM 792 C C . VAL A 1 100 ? -7.926 4.91 -1.043 1 96.81 100 VAL A C 1
ATOM 794 O O . VAL A 1 100 ? -7.363 3.996 -1.649 1 96.81 100 VAL A O 1
ATOM 797 N N . LEU A 1 101 ? -7.418 6.102 -1.036 1 97.69 101 LEU A N 1
ATOM 798 C CA . LEU A 1 101 ? -6.07 6.477 -1.452 1 97.69 101 LEU A CA 1
ATOM 799 C C . LEU A 1 101 ? -5.23 6.898 -0.253 1 97.69 101 LEU A C 1
ATOM 801 O O . LEU A 1 101 ? -5.535 7.898 0.404 1 97.69 101 LEU A O 1
ATOM 805 N N . MET A 1 102 ? -4.184 6.195 0.011 1 97.62 102 MET A N 1
ATOM 806 C CA . MET A 1 102 ? -3.342 6.531 1.156 1 97.62 102 MET A CA 1
ATOM 807 C C . MET A 1 102 ? -2.027 7.156 0.702 1 97.62 102 MET A C 1
ATOM 809 O O . MET A 1 102 ? -1.238 6.516 0.006 1 97.62 102 MET A O 1
ATOM 813 N N . ASP A 1 103 ? -1.842 8.367 1.048 1 97.75 103 ASP A N 1
ATOM 814 C CA . ASP A 1 103 ? -0.63 9.133 0.771 1 97.75 103 ASP A CA 1
ATOM 815 C C . ASP A 1 103 ? 0.422 8.906 1.854 1 97.75 103 ASP A C 1
ATOM 817 O O . ASP A 1 103 ? 0.258 9.352 2.99 1 97.75 103 ASP A O 1
ATOM 821 N N . CYS A 1 104 ? 1.492 8.242 1.518 1 96.06 104 CYS A N 1
ATOM 822 C CA . CYS A 1 104 ? 2.48 7.816 2.502 1 96.06 104 CYS A CA 1
ATOM 823 C C . CYS A 1 104 ? 3.711 8.711 2.463 1 96.06 104 CYS A C 1
ATOM 825 O O . CYS A 1 104 ? 3.957 9.398 1.467 1 96.06 104 CYS A O 1
ATOM 827 N N . PRO A 1 105 ? 4.402 8.695 3.527 1 93.75 105 PRO A N 1
ATOM 828 C CA . PRO A 1 105 ? 5.637 9.484 3.535 1 93.75 105 PRO A CA 1
ATOM 829 C C . PRO A 1 105 ? 6.711 8.914 2.615 1 93.75 105 PRO A C 1
ATOM 831 O O . PRO A 1 105 ? 6.746 7.699 2.381 1 93.75 105 PRO A O 1
ATOM 834 N N . GLY A 1 106 ? 7.578 9.766 2.004 1 83.38 106 GLY A N 1
ATOM 835 C CA . GLY A 1 106 ? 8.68 9.352 1.152 1 83.38 106 GLY A CA 1
ATOM 836 C C . GLY A 1 106 ? 9.969 9.117 1.917 1 83.38 106 GLY A C 1
ATOM 837 O O . GLY A 1 106 ? 10.812 8.328 1.487 1 83.38 106 GLY A O 1
ATOM 838 N N . GLN A 1 107 ? 10.18 9.859 2.926 1 66.75 107 GLN A N 1
ATOM 839 C CA . GLN A 1 107 ? 11.484 9.953 3.58 1 66.75 107 GLN A CA 1
ATOM 840 C C . GLN A 1 107 ? 11.734 8.75 4.48 1 66.75 107 GLN A C 1
ATOM 842 O O . GLN A 1 107 ? 12.883 8.438 4.809 1 66.75 107 GLN A O 1
ATOM 847 N N . VAL A 1 108 ? 10.82 7.707 4.43 1 56.25 108 VAL A N 1
ATOM 848 C CA . VAL A 1 108 ? 11.195 6.699 5.418 1 56.25 108 VAL A CA 1
ATOM 849 C C . VAL A 1 108 ? 11.992 5.586 4.746 1 56.25 108 VAL A C 1
ATOM 851 O O . VAL A 1 108 ? 11.844 5.344 3.545 1 56.25 108 VAL A O 1
ATOM 854 N N . MET B 1 1 ? 14.117 3.6 -3.84 1 73.44 1 MET B N 1
ATOM 855 C CA . MET B 1 1 ? 12.781 3.033 -3.668 1 73.44 1 MET B CA 1
ATOM 856 C C . MET B 1 1 ? 11.867 3.438 -4.816 1 73.44 1 MET B C 1
ATOM 858 O O . MET B 1 1 ? 11.898 4.586 -5.266 1 73.44 1 MET B O 1
ATOM 862 N N . PRO B 1 2 ? 11.297 2.381 -5.453 1 82.31 2 PRO B N 1
ATOM 863 C CA . PRO B 1 2 ? 10.438 2.701 -6.598 1 82.31 2 PRO B CA 1
ATOM 864 C C . PRO B 1 2 ? 9.141 3.389 -6.191 1 82.31 2 PRO B C 1
ATOM 866 O O . PRO B 1 2 ? 8.75 3.334 -5.023 1 82.31 2 PRO B O 1
ATOM 869 N N . PHE B 1 3 ? 8.68 4.203 -7.117 1 90.94 3 PHE B N 1
ATOM 870 C CA . PHE B 1 3 ? 7.328 4.738 -6.996 1 90.94 3 PHE B CA 1
ATOM 871 C C . PHE B 1 3 ? 6.293 3.674 -7.34 1 90.94 3 PHE B C 1
ATOM 873 O O . PHE B 1 3 ? 6.48 2.896 -8.281 1 90.94 3 PHE B O 1
ATOM 880 N N . GLY B 1 4 ? 5.207 3.629 -6.531 1 94.06 4 GLY B N 1
ATOM 881 C CA . GLY B 1 4 ? 4.215 2.623 -6.871 1 94.06 4 GLY B CA 1
ATOM 882 C C . GLY B 1 4 ? 3.021 2.625 -5.938 1 94.06 4 GLY B C 1
ATOM 883 O O . GLY B 1 4 ? 2.812 3.582 -5.188 1 94.06 4 GLY B O 1
ATOM 884 N N . GLN B 1 5 ? 2.164 1.633 -6.16 1 95.88 5 GLN B N 1
ATOM 885 C CA . GLN B 1 5 ? 0.936 1.463 -5.391 1 95.88 5 GLN B CA 1
ATOM 886 C C . GLN B 1 5 ? 0.823 0.043 -4.844 1 95.88 5 GLN B C 1
ATOM 888 O O . GLN B 1 5 ? 1.151 -0.923 -5.535 1 95.88 5 GLN B O 1
ATOM 893 N N . ILE B 1 6 ? 0.451 -0.02 -3.641 1 96.25 6 ILE B N 1
ATOM 894 C CA . ILE B 1 6 ? -0.007 -1.269 -3.041 1 96.25 6 ILE B CA 1
ATOM 895 C C . ILE B 1 6 ? -1.531 -1.338 -3.094 1 96.25 6 ILE B C 1
ATOM 897 O O . ILE B 1 6 ? -2.219 -0.474 -2.543 1 96.25 6 ILE B O 1
ATOM 901 N N . VAL B 1 7 ? -2.035 -2.352 -3.787 1 96.12 7 VAL B N 1
ATOM 902 C CA . VAL B 1 7 ? -3.473 -2.455 -4.012 1 96.12 7 VAL B CA 1
ATOM 903 C C . VAL B 1 7 ? -4.094 -3.385 -2.973 1 96.12 7 VAL B C 1
ATOM 905 O O . VAL B 1 7 ? -3.666 -4.535 -2.826 1 96.12 7 VAL B O 1
ATOM 908 N N . ILE B 1 8 ? -5.059 -2.836 -2.293 1 93.75 8 ILE B N 1
ATOM 909 C CA . ILE B 1 8 ? -5.684 -3.604 -1.222 1 93.75 8 ILE B CA 1
ATOM 910 C C . ILE B 1 8 ? -7.203 -3.588 -1.395 1 93.75 8 ILE B C 1
ATOM 912 O O . ILE B 1 8 ? -7.75 -2.705 -2.059 1 93.75 8 ILE B O 1
ATOM 916 N N . GLY B 1 9 ? -7.844 -4.625 -0.778 1 91.75 9 GLY B N 1
ATOM 917 C CA . GLY B 1 9 ? -9.289 -4.754 -0.851 1 91.75 9 GLY B CA 1
ATOM 918 C C . GLY B 1 9 ? -9.781 -6.148 -0.519 1 91.75 9 GLY B C 1
ATOM 919 O O . GLY B 1 9 ? -8.984 -7.086 -0.418 1 91.75 9 GLY B O 1
ATOM 920 N N . PRO B 1 10 ? -11.109 -6.242 -0.273 1 88.88 10 PRO B N 1
ATOM 921 C CA . PRO B 1 10 ? -11.672 -7.559 0.044 1 88.88 10 PRO B CA 1
ATOM 922 C C . PRO B 1 10 ? -11.609 -8.531 -1.133 1 88.88 10 PRO B C 1
ATOM 924 O O . PRO B 1 10 ? -11.266 -8.125 -2.248 1 88.88 10 PRO B O 1
ATOM 927 N N . PRO B 1 11 ? -11.719 -9.859 -0.714 1 87.62 11 PRO B N 1
ATOM 928 C CA . PRO B 1 11 ? -11.773 -10.836 -1.803 1 87.62 11 PRO B CA 1
ATOM 929 C C . PRO B 1 11 ? -12.828 -10.492 -2.85 1 87.62 11 PRO B C 1
ATOM 931 O O . PRO B 1 11 ? -13.922 -10.023 -2.504 1 87.62 11 PRO B O 1
ATOM 934 N N . GLY B 1 12 ? -12.469 -10.672 -4.086 1 87.12 12 GLY B N 1
ATOM 935 C CA . GLY B 1 12 ? -13.438 -10.484 -5.156 1 87.12 12 GLY B CA 1
ATOM 936 C C . GLY B 1 12 ? -13.625 -9.023 -5.539 1 87.12 12 GLY B C 1
ATOM 937 O O . GLY B 1 12 ? -14.453 -8.703 -6.387 1 87.12 12 GLY B O 1
ATOM 938 N N . SER B 1 13 ? -12.852 -8.047 -4.965 1 88.5 13 SER B N 1
ATOM 939 C CA . SER B 1 13 ? -13.039 -6.621 -5.207 1 88.5 13 SER B CA 1
ATOM 940 C C . SER B 1 13 ? -12.406 -6.199 -6.531 1 88.5 13 SER B C 1
ATOM 942 O O . SER B 1 13 ? -12.578 -5.059 -6.969 1 88.5 13 SER B O 1
ATOM 944 N N . GLY B 1 14 ? -11.648 -7.133 -7.223 1 90.81 14 GLY B N 1
ATOM 945 C CA . GLY B 1 14 ? -11.07 -6.816 -8.516 1 90.81 14 GLY B CA 1
ATOM 946 C C . GLY B 1 14 ? -9.641 -6.32 -8.43 1 90.81 14 GLY B C 1
ATOM 947 O O . GLY B 1 14 ? -9.18 -5.59 -9.312 1 90.81 14 GLY B O 1
ATOM 948 N N . LYS B 1 15 ? -8.906 -6.602 -7.438 1 94.19 15 LYS B N 1
ATOM 949 C CA . LYS B 1 15 ? -7.531 -6.145 -7.254 1 94.19 15 LYS B CA 1
ATOM 950 C C . LYS B 1 15 ? -6.645 -6.598 -8.406 1 94.19 15 LYS B C 1
ATOM 952 O O . LYS B 1 15 ? -5.926 -5.789 -9 1 94.19 15 LYS B O 1
ATOM 957 N N . THR B 1 16 ? -6.766 -7.867 -8.695 1 95.38 16 THR B N 1
ATOM 958 C CA . THR B 1 16 ? -5.949 -8.461 -9.75 1 95.38 16 THR B CA 1
ATOM 959 C C . THR B 1 16 ? -6.289 -7.848 -11.109 1 95.38 16 THR B C 1
ATOM 961 O O . THR B 1 16 ? -5.395 -7.496 -11.875 1 95.38 16 THR B O 1
ATOM 964 N N . THR B 1 17 ? -7.555 -7.719 -11.367 1 94.56 17 THR B N 1
ATOM 965 C CA . THR B 1 17 ? -8 -7.094 -12.609 1 94.56 17 THR B CA 1
ATOM 966 C C . THR B 1 17 ? -7.516 -5.648 -12.688 1 94.56 17 THR B C 1
ATOM 968 O O . THR B 1 17 ? -7.059 -5.203 -13.742 1 94.56 17 THR B O 1
ATOM 971 N N . TYR B 1 18 ? -7.59 -4.922 -11.594 1 94.56 18 TYR B N 1
ATOM 972 C CA . TYR B 1 18 ? -7.121 -3.541 -11.539 1 94.56 18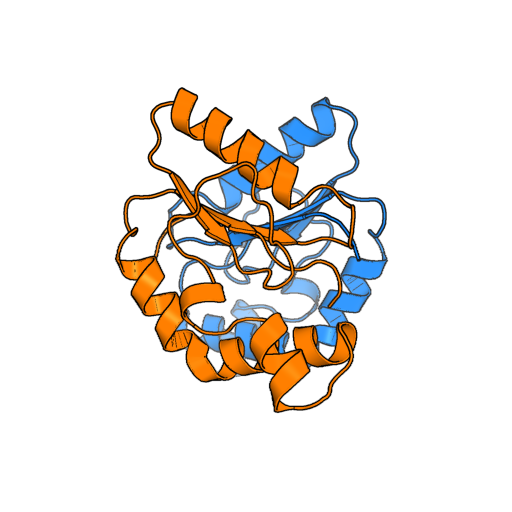 TYR B CA 1
ATOM 973 C C . TYR B 1 18 ? -5.637 -3.457 -11.875 1 94.56 18 TYR B C 1
ATOM 975 O O . TYR B 1 18 ? -5.223 -2.627 -12.688 1 94.56 18 TYR B O 1
ATOM 983 N N . CYS B 1 19 ? -4.812 -4.293 -11.234 1 97.06 19 CYS B N 1
ATOM 984 C CA . CYS B 1 19 ? -3.373 -4.277 -11.484 1 97.06 19 CYS B CA 1
ATOM 985 C C . CYS B 1 19 ? -3.074 -4.535 -12.961 1 97.06 19 CYS B C 1
ATOM 987 O O . CYS B 1 19 ? -2.217 -3.869 -13.547 1 97.06 19 CYS B O 1
ATOM 989 N N . ASN B 1 20 ? -3.814 -5.477 -13.531 1 97.5 20 ASN B N 1
ATOM 990 C CA . ASN B 1 20 ? -3.621 -5.77 -14.945 1 97.5 20 ASN B CA 1
ATOM 991 C C . ASN B 1 20 ? -3.963 -4.562 -15.82 1 97.5 20 ASN B C 1
ATOM 993 O O . ASN B 1 20 ? -3.174 -4.176 -16.688 1 97.5 20 ASN B O 1
ATOM 997 N N . SER B 1 21 ? -5.105 -4 -15.586 1 96.38 21 SER B N 1
ATOM 998 C CA . SER B 1 21 ? -5.555 -2.852 -16.359 1 96.38 21 SER B CA 1
ATOM 999 C C . SER B 1 21 ? -4.621 -1.66 -16.188 1 96.38 21 SER B C 1
ATOM 1001 O O . SER B 1 21 ? -4.297 -0.962 -17.141 1 96.38 21 SER B O 1
ATOM 1003 N N . MET B 1 22 ? -4.223 -1.435 -14.984 1 94.62 22 MET B N 1
ATOM 1004 C CA . MET B 1 22 ? -3.326 -0.321 -14.688 1 94.62 22 MET B CA 1
ATOM 1005 C C . MET B 1 22 ? -1.971 -0.52 -15.359 1 94.62 22 MET B C 1
ATOM 1007 O O . MET B 1 22 ? -1.393 0.429 -15.891 1 94.62 22 MET B O 1
ATOM 1011 N N . LYS B 1 23 ? -1.474 -1.734 -15.312 1 97 23 LYS B N 1
ATOM 1012 C CA . LYS B 1 23 ? -0.233 -2.045 -16.016 1 97 23 LYS B CA 1
ATOM 1013 C C . LYS B 1 23 ? -0.34 -1.694 -17.5 1 97 23 LYS B C 1
ATOM 1015 O O . LYS B 1 23 ? 0.519 -0.994 -18.031 1 97 23 LYS B O 1
ATOM 1020 N N . GLU B 1 24 ? -1.396 -2.174 -18.094 1 97 24 GLU B N 1
ATOM 1021 C CA . GLU B 1 24 ? -1.604 -1.908 -19.516 1 97 24 GLU B CA 1
ATOM 1022 C C . GLU B 1 24 ? -1.682 -0.409 -19.797 1 97 24 GLU B C 1
ATOM 1024 O O . GLU B 1 24 ? -1.071 0.085 -20.75 1 97 24 GLU B O 1
ATOM 1029 N N . PHE B 1 25 ? -2.447 0.246 -19 1 94.25 25 PHE B N 1
ATOM 1030 C CA . PHE B 1 25 ? -2.625 1.686 -19.156 1 94.25 25 PHE B CA 1
ATOM 1031 C C . PHE B 1 25 ? -1.284 2.406 -19.078 1 94.25 25 PHE B C 1
ATOM 1033 O O . PHE B 1 25 ? -0.957 3.211 -19.953 1 94.25 25 PHE B O 1
ATOM 1040 N N . MET B 1 26 ? -0.484 2.156 -18.047 1 94 26 MET B N 1
ATOM 1041 C CA . MET B 1 26 ? 0.799 2.818 -17.828 1 94 26 MET B CA 1
ATOM 1042 C C . MET B 1 26 ? 1.777 2.486 -18.953 1 94 26 MET B C 1
ATOM 1044 O O . MET B 1 26 ? 2.502 3.363 -19.422 1 94 26 MET B O 1
ATOM 104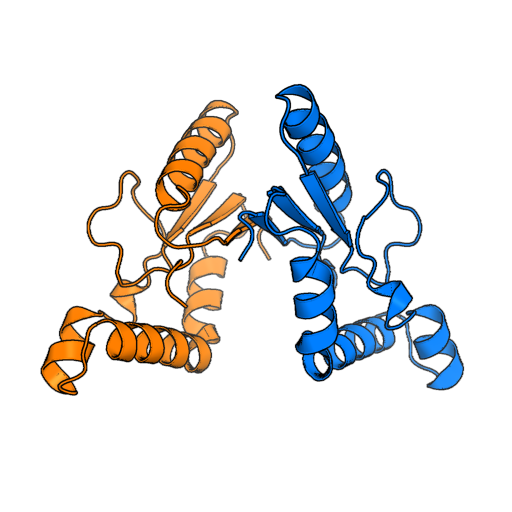8 N N . GLU B 1 27 ? 1.765 1.22 -19.312 1 95.94 27 GLU B N 1
ATOM 1049 C CA . GLU B 1 27 ? 2.641 0.827 -20.422 1 95.94 27 GLU B CA 1
ATOM 1050 C C . GLU B 1 27 ? 2.262 1.545 -21.703 1 95.94 27 GLU B C 1
ATOM 1052 O O . GLU B 1 27 ? 3.133 1.909 -22.5 1 95.94 27 GLU B O 1
ATOM 1057 N N . HIS B 1 28 ? 1.005 1.741 -21.922 1 95.81 28 HIS B N 1
ATOM 1058 C CA . HIS B 1 28 ? 0.531 2.471 -23.094 1 95.81 28 HIS B CA 1
ATOM 1059 C C . HIS B 1 28 ? 1.009 3.918 -23.078 1 95.81 28 HIS B C 1
ATOM 1061 O O . HIS B 1 28 ? 1.185 4.535 -24.125 1 95.81 28 HIS B O 1
ATOM 1067 N N . LEU B 1 29 ? 1.18 4.48 -21.906 1 92.56 29 LEU B N 1
ATOM 1068 C CA . LEU B 1 29 ? 1.687 5.84 -21.75 1 92.56 29 LEU B CA 1
ATOM 1069 C C . LEU B 1 29 ? 3.205 5.875 -21.891 1 92.56 29 LEU B C 1
ATOM 1071 O O . LEU B 1 29 ? 3.82 6.934 -21.766 1 92.56 29 LEU B O 1
ATOM 1075 N N . GLY B 1 30 ? 3.896 4.688 -22.031 1 94.94 30 GLY B N 1
ATOM 1076 C CA . GLY B 1 30 ? 5.332 4.609 -22.234 1 94.94 30 GLY B CA 1
ATOM 1077 C C . GLY B 1 30 ? 6.109 4.461 -20.938 1 94.94 30 GLY B C 1
ATOM 1078 O O . GLY B 1 30 ? 7.32 4.703 -20.906 1 94.94 30 GLY B O 1
ATOM 1079 N N . ARG B 1 31 ? 5.395 4.145 -19.953 1 93.69 31 ARG B N 1
ATOM 1080 C CA . ARG B 1 31 ? 6.059 3.975 -18.656 1 93.69 31 ARG B CA 1
ATOM 1081 C C . ARG B 1 31 ? 6.465 2.521 -18.438 1 93.69 31 ARG B C 1
ATOM 1083 O O . ARG B 1 31 ? 5.809 1.605 -18.938 1 93.69 31 ARG B O 1
ATOM 1090 N N . LYS B 1 32 ? 7.602 2.354 -17.703 1 96.44 32 LYS B N 1
ATOM 1091 C CA . LYS B 1 32 ? 7.992 1.018 -17.266 1 96.44 32 LYS B CA 1
ATOM 1092 C C . LYS B 1 32 ? 7.246 0.615 -16 1 96.44 32 LYS B C 1
ATOM 1094 O O . LYS B 1 32 ? 7.219 1.366 -15.023 1 96.44 32 LYS B O 1
ATOM 1099 N N . VAL B 1 33 ? 6.605 -0.567 -16.062 1 97.19 33 VAL B N 1
ATOM 1100 C CA . VAL B 1 33 ? 5.805 -1.005 -14.922 1 97.19 33 VAL B CA 1
ATOM 1101 C C . VAL B 1 33 ? 6.238 -2.402 -14.492 1 97.19 33 VAL B C 1
ATOM 1103 O O . VAL B 1 33 ? 6.492 -3.27 -15.328 1 97.19 33 VAL B O 1
ATOM 1106 N N . ALA B 1 34 ? 6.402 -2.629 -13.227 1 97.94 34 ALA B N 1
ATOM 1107 C CA . ALA B 1 34 ? 6.598 -3.951 -12.633 1 97.94 34 ALA B CA 1
ATOM 1108 C C . ALA B 1 34 ? 5.418 -4.332 -11.742 1 97.94 34 ALA B C 1
ATOM 1110 O O . ALA B 1 34 ? 5.109 -3.627 -10.781 1 97.94 34 ALA B O 1
ATOM 1111 N N . VAL B 1 35 ? 4.738 -5.402 -12.109 1 98.25 35 VAL B N 1
ATOM 1112 C CA . VAL B 1 35 ? 3.666 -5.918 -11.258 1 98.25 35 VAL B CA 1
ATOM 1113 C C . VAL B 1 35 ? 4.219 -6.98 -10.312 1 98.25 35 VAL B C 1
ATOM 1115 O O . VAL B 1 35 ? 4.953 -7.879 -10.734 1 98.25 35 VAL B O 1
ATOM 1118 N N . ILE B 1 36 ? 3.91 -6.805 -9.016 1 98.06 36 ILE B N 1
ATOM 1119 C CA . ILE B 1 36 ? 4.332 -7.715 -7.957 1 98.06 36 ILE B CA 1
ATOM 1120 C C . ILE B 1 36 ? 3.121 -8.469 -7.41 1 98.06 36 ILE B C 1
ATOM 1122 O O . ILE B 1 36 ? 2.186 -7.855 -6.891 1 98.06 36 ILE B O 1
ATOM 1126 N N . ASN B 1 37 ? 3.125 -9.742 -7.605 1 98.31 37 ASN B N 1
ATOM 1127 C CA . ASN B 1 37 ? 2.049 -10.547 -7.039 1 98.31 37 ASN B CA 1
ATOM 1128 C C . ASN B 1 37 ? 2.389 -11.031 -5.633 1 98.31 37 ASN B C 1
ATOM 1130 O O . ASN B 1 37 ? 3.268 -11.875 -5.457 1 98.31 37 ASN B O 1
ATOM 1134 N N . ILE B 1 38 ? 1.656 -10.508 -4.656 1 97.19 38 ILE B N 1
ATOM 1135 C CA . ILE B 1 38 ? 1.878 -10.867 -3.262 1 97.19 38 ILE B CA 1
ATOM 1136 C C . ILE B 1 38 ? 0.77 -11.805 -2.787 1 97.19 38 ILE B C 1
ATOM 1138 O O . ILE B 1 38 ? 0.695 -12.141 -1.603 1 97.19 38 ILE B O 1
ATOM 1142 N N . ASP B 1 39 ? -0.156 -12.18 -3.596 1 96.44 39 ASP B N 1
ATOM 1143 C CA . ASP B 1 39 ? -1.255 -13.07 -3.234 1 96.44 39 ASP B CA 1
ATOM 1144 C C . ASP B 1 39 ? -0.913 -14.523 -3.557 1 96.44 39 ASP B C 1
ATOM 1146 O O . ASP B 1 39 ? -0.947 -14.93 -4.719 1 96.44 39 ASP B O 1
ATOM 1150 N N . PRO B 1 40 ? -0.625 -15.312 -2.568 1 95.94 40 PRO B N 1
ATOM 1151 C CA . PRO B 1 40 ? -0.264 -16.703 -2.844 1 95.94 40 PRO B CA 1
ATOM 1152 C C . PRO B 1 40 ? -1.444 -17.531 -3.354 1 95.94 40 PRO B C 1
ATOM 1154 O O . PRO B 1 40 ? -1.257 -18.656 -3.83 1 95.94 40 PRO B O 1
ATOM 1157 N N . ALA B 1 41 ? -2.652 -17.047 -3.189 1 92.38 41 ALA B N 1
ATOM 1158 C CA . ALA B 1 41 ? -3.844 -17.781 -3.615 1 92.38 41 ALA B CA 1
ATOM 1159 C C . ALA B 1 41 ? -4.191 -17.453 -5.066 1 92.38 41 ALA B C 1
ATOM 1161 O O . ALA B 1 41 ? -5.172 -17.984 -5.605 1 92.38 41 ALA B O 1
ATOM 1162 N N . ASN B 1 42 ? -3.424 -16.547 -5.637 1 89.06 42 ASN B N 1
ATOM 1163 C CA . ASN B 1 42 ? -3.67 -16.172 -7.02 1 89.06 42 ASN B CA 1
ATOM 1164 C C . ASN B 1 42 ? -2.943 -17.094 -7.996 1 89.06 42 ASN B C 1
ATOM 1166 O O . ASN B 1 42 ? -1.777 -16.859 -8.32 1 89.06 42 ASN B O 1
ATOM 1170 N N . ASP B 1 43 ? -3.58 -18.094 -8.484 1 81.44 43 ASP B N 1
ATOM 1171 C CA . ASP B 1 43 ? -2.922 -19.094 -9.328 1 81.44 43 ASP B CA 1
ATOM 1172 C C . ASP B 1 43 ? -3.051 -18.734 -10.805 1 81.44 43 ASP B C 1
ATOM 1174 O O . ASP B 1 43 ? -2.242 -19.172 -11.633 1 81.44 43 ASP B O 1
ATOM 1178 N N . VAL B 1 44 ? -4.035 -18.094 -11.094 1 86.94 44 VAL B N 1
ATOM 1179 C CA . VAL B 1 44 ? -4.219 -17.672 -12.477 1 86.94 44 VAL B CA 1
ATOM 1180 C C . VAL B 1 44 ? -4.133 -16.141 -12.562 1 86.94 44 VAL B C 1
ATOM 1182 O O . VAL B 1 44 ? -5.031 -15.438 -12.094 1 86.94 44 VAL B O 1
ATOM 1185 N N . LEU B 1 45 ? -3.074 -15.688 -13.156 1 92.62 45 LEU B N 1
ATOM 1186 C CA . LEU B 1 45 ? -2.832 -14.25 -13.227 1 92.62 45 LEU B CA 1
ATOM 1187 C C . LEU B 1 45 ? -3.055 -13.727 -14.641 1 92.62 45 LEU B C 1
ATOM 1189 O O . LEU B 1 45 ? -2.541 -14.297 -15.602 1 92.62 45 LEU B O 1
ATOM 1193 N N . PRO B 1 46 ? -3.834 -12.68 -14.805 1 94.75 46 PRO B N 1
ATOM 1194 C CA . PRO B 1 46 ? -4.027 -12.062 -16.125 1 94.75 46 PRO B CA 1
ATOM 1195 C C . PRO B 1 46 ? -2.826 -11.234 -16.562 1 94.75 46 PRO B C 1
ATOM 1197 O O . PRO B 1 46 ? -2.857 -10.617 -17.625 1 94.75 46 PRO B O 1
ATOM 1200 N N . TYR B 1 47 ? -1.806 -11.062 -15.82 1 95.75 47 TYR B N 1
ATOM 1201 C CA . TYR B 1 47 ? -0.552 -10.367 -16.094 1 95.75 47 TYR B CA 1
ATOM 1202 C C . TYR B 1 47 ? 0.644 -11.266 -15.812 1 95.75 47 TYR B C 1
ATOM 1204 O O . TYR B 1 47 ? 0.5 -12.328 -15.195 1 95.75 47 TYR B O 1
ATOM 1212 N N . SER B 1 48 ? 1.723 -10.945 -16.375 1 95.31 48 SER B N 1
ATOM 1213 C CA . SER B 1 48 ? 2.98 -11.602 -16.031 1 95.31 48 SER B CA 1
ATOM 1214 C C . SER B 1 48 ? 3.725 -10.844 -14.945 1 95.31 48 SER B C 1
ATOM 1216 O O . SER B 1 48 ? 4.305 -9.781 -15.203 1 95.31 48 SER B O 1
ATOM 1218 N N . PRO B 1 49 ? 3.674 -11.312 -13.75 1 97.88 49 PRO B N 1
ATOM 1219 C CA . PRO B 1 49 ? 4.336 -10.578 -12.672 1 97.88 49 PRO B CA 1
ATOM 1220 C C . PRO B 1 49 ? 5.859 -10.609 -12.781 1 97.88 49 PRO B C 1
ATOM 1222 O O . PRO B 1 49 ? 6.43 -11.633 -13.18 1 97.88 49 PRO B O 1
ATOM 1225 N N . GLU B 1 50 ? 6.488 -9.539 -12.5 1 97.75 50 GLU B N 1
ATOM 1226 C CA . GLU B 1 50 ? 7.945 -9.492 -12.43 1 97.75 50 GLU B CA 1
ATOM 1227 C C . GLU B 1 50 ? 8.461 -10.148 -11.148 1 97.75 50 GLU B C 1
ATOM 1229 O O . GLU B 1 50 ? 9.578 -10.664 -11.117 1 97.75 50 GLU B O 1
ATOM 1234 N N . VAL B 1 51 ? 7.734 -10.039 -10.109 1 97.69 51 VAL B N 1
ATOM 1235 C CA . VAL B 1 51 ? 7.992 -10.711 -8.836 1 97.69 51 VAL B CA 1
ATOM 1236 C C . VAL B 1 51 ? 6.742 -11.469 -8.391 1 97.69 51 VAL B C 1
ATOM 1238 O O . VAL B 1 51 ? 5.633 -10.93 -8.445 1 97.69 51 VAL B O 1
ATOM 1241 N N . ASN B 1 52 ? 6.949 -12.672 -7.965 1 97.88 52 ASN B N 1
ATOM 1242 C CA . ASN B 1 52 ? 5.859 -13.531 -7.504 1 97.88 52 ASN B CA 1
ATOM 1243 C C . ASN B 1 52 ? 6.184 -14.172 -6.16 1 97.88 52 ASN B C 1
ATOM 1245 O O . ASN B 1 52 ? 7.242 -14.781 -6 1 97.88 52 ASN B O 1
ATOM 1249 N N . ILE B 1 53 ? 5.246 -14.016 -5.27 1 97.94 53 ILE B N 1
ATOM 1250 C CA . ILE B 1 53 ? 5.477 -14.547 -3.93 1 97.94 53 ILE B CA 1
ATOM 1251 C C . ILE B 1 53 ? 5.707 -16.062 -4.004 1 97.94 53 ILE B C 1
ATOM 1253 O O . ILE B 1 53 ? 6.336 -16.641 -3.117 1 97.94 53 ILE B O 1
ATOM 1257 N N . SER B 1 54 ? 5.23 -16.688 -5.016 1 96.81 54 SER B N 1
ATOM 1258 C CA . SER B 1 54 ? 5.379 -18.141 -5.152 1 96.81 54 SER B CA 1
ATOM 1259 C C . SER B 1 54 ? 6.848 -18.531 -5.258 1 96.81 54 SER B C 1
ATOM 1261 O O . SER B 1 54 ? 7.199 -19.703 -5.039 1 96.81 54 SER B O 1
ATOM 1263 N N . HIS B 1 55 ? 7.688 -17.609 -5.68 1 97.06 55 HIS B N 1
ATOM 1264 C CA . HIS B 1 55 ? 9.117 -17.875 -5.715 1 97.06 55 HIS B CA 1
ATOM 1265 C C . HIS B 1 55 ? 9.695 -17.984 -4.305 1 97.06 55 HIS B C 1
ATOM 1267 O O . HIS B 1 55 ? 10.797 -18.516 -4.121 1 97.06 55 HIS B O 1
ATOM 1273 N N . LEU B 1 56 ? 9.023 -17.484 -3.322 1 97.94 56 LEU B N 1
ATOM 1274 C CA . LEU B 1 56 ? 9.43 -17.531 -1.922 1 97.94 56 LEU B CA 1
ATOM 1275 C C . LEU B 1 56 ? 8.695 -18.656 -1.186 1 97.94 56 LEU B C 1
ATOM 1277 O O . LEU B 1 56 ? 9.305 -19.406 -0.432 1 97.94 56 LEU B O 1
ATOM 1281 N N . ILE B 1 57 ? 7.391 -18.734 -1.415 1 97.62 57 ILE B N 1
ATOM 1282 C CA . ILE B 1 57 ? 6.531 -19.672 -0.694 1 97.62 57 ILE B CA 1
ATOM 1283 C C . ILE B 1 57 ? 5.281 -19.969 -1.52 1 97.62 57 ILE B C 1
ATOM 1285 O O . ILE B 1 57 ? 4.715 -19.062 -2.145 1 97.62 57 ILE B O 1
ATOM 1289 N N . GLU B 1 58 ? 4.852 -21.203 -1.505 1 97.19 58 GLU B N 1
ATOM 1290 C CA . GLU B 1 58 ? 3.664 -21.609 -2.248 1 97.19 58 GLU B CA 1
ATOM 1291 C C . GLU B 1 58 ? 2.557 -22.078 -1.308 1 97.19 58 GLU B C 1
ATOM 1293 O O . GLU B 1 58 ? 2.795 -22.891 -0.415 1 97.19 58 GLU B O 1
ATOM 1298 N N . LEU B 1 59 ? 1.364 -21.578 -1.546 1 96.88 59 LEU B N 1
ATOM 1299 C CA . LEU B 1 59 ? 0.207 -21.875 -0.71 1 96.88 59 LEU B CA 1
ATOM 1300 C C . LEU B 1 59 ? -0.031 -23.391 -0.629 1 96.88 59 LEU B C 1
ATOM 1302 O O . LEU B 1 59 ? -0.223 -23.938 0.46 1 96.88 59 LEU B O 1
ATOM 1306 N N . GLU B 1 60 ? 0.025 -24.047 -1.79 1 96.56 60 GLU B N 1
ATOM 1307 C CA . GLU B 1 60 ? -0.245 -25.484 -1.848 1 96.56 60 GLU B CA 1
ATOM 1308 C C . GLU B 1 60 ? 0.764 -26.266 -1.015 1 96.56 60 GLU B C 1
ATOM 1310 O O . GLU B 1 60 ? 0.397 -27.219 -0.317 1 96.56 60 GLU B O 1
ATOM 1315 N N . ASP B 1 61 ? 1.978 -25.891 -1.119 1 97.44 61 ASP B N 1
ATOM 1316 C CA . ASP B 1 61 ? 3.01 -26.562 -0.332 1 97.44 61 ASP B CA 1
ATOM 1317 C C . ASP B 1 61 ? 2.744 -26.406 1.164 1 97.44 61 ASP B C 1
ATOM 1319 O O . ASP B 1 61 ? 2.912 -27.359 1.93 1 97.44 61 ASP B O 1
ATOM 1323 N N . VAL B 1 62 ? 2.34 -25.219 1.532 1 97.69 62 VAL B N 1
ATOM 1324 C CA . VAL B 1 62 ? 2.051 -24.953 2.938 1 97.69 62 VAL B CA 1
ATOM 1325 C C . VAL B 1 62 ? 0.886 -25.828 3.4 1 97.69 62 VAL B C 1
ATOM 1327 O O . VAL B 1 62 ? 0.957 -26.453 4.461 1 97.69 62 VAL B O 1
ATOM 1330 N N . MET B 1 63 ? -0.174 -25.797 2.615 1 97.75 63 MET B N 1
ATOM 1331 C CA . MET B 1 63 ? -1.346 -26.594 2.971 1 97.75 63 MET B CA 1
ATOM 1332 C C . MET B 1 63 ? -0.977 -28.062 3.137 1 97.75 63 MET B C 1
ATOM 1334 O O . MET B 1 63 ? -1.364 -28.703 4.121 1 97.75 63 MET B O 1
ATOM 1338 N N . ASN B 1 64 ? -0.245 -28.594 2.199 1 97.75 64 ASN B N 1
ATOM 1339 C CA . ASN B 1 64 ? 0.094 -30.016 2.168 1 97.75 64 ASN B CA 1
ATOM 1340 C C . ASN B 1 64 ? 1.071 -30.391 3.283 1 97.75 64 ASN B C 1
ATOM 1342 O O . ASN B 1 64 ? 0.889 -31.391 3.967 1 97.75 64 ASN B O 1
ATOM 1346 N N . ASN B 1 65 ? 2.064 -29.625 3.525 1 97.88 65 ASN B N 1
ATOM 1347 C CA . ASN B 1 65 ? 3.137 -29.953 4.453 1 97.88 65 ASN B CA 1
ATOM 1348 C C . ASN B 1 65 ? 2.721 -29.719 5.902 1 97.88 65 ASN B C 1
ATOM 1350 O O . ASN B 1 65 ? 3.143 -30.438 6.805 1 97.88 65 ASN B O 1
ATOM 1354 N N . LEU B 1 66 ? 1.876 -28.703 6.09 1 97.69 66 LEU B N 1
ATOM 1355 C CA . LEU B 1 66 ? 1.52 -28.344 7.461 1 97.69 66 LEU B CA 1
ATOM 1356 C C . LEU B 1 66 ? 0.088 -28.766 7.777 1 97.69 66 LEU B C 1
ATOM 1358 O O . LEU B 1 66 ? -0.397 -28.531 8.891 1 97.69 66 LEU B O 1
ATOM 1362 N N . HIS B 1 67 ? -0.651 -29.281 6.805 1 97.69 67 HIS B N 1
ATOM 1363 C CA . HIS B 1 67 ? -2.016 -29.781 6.953 1 97.69 67 HIS B CA 1
ATOM 1364 C C . HIS B 1 67 ? -2.949 -28.672 7.441 1 97.69 67 HIS B C 1
ATOM 1366 O O . HIS B 1 67 ? -3.711 -28.875 8.391 1 97.69 67 HIS B O 1
ATOM 1372 N N . LEU B 1 68 ? -2.838 -27.531 6.863 1 97 68 LEU B N 1
ATOM 1373 C CA . LEU B 1 68 ? -3.689 -26.391 7.148 1 97 68 LEU B CA 1
ATOM 1374 C C . LEU B 1 68 ? -4.762 -26.219 6.074 1 97 68 LEU B C 1
ATOM 1376 O O . LEU B 1 68 ? -4.555 -26.609 4.922 1 97 68 LEU B O 1
ATOM 1380 N N . GLY B 1 69 ? -5.883 -25.688 6.516 1 95.38 69 GLY B N 1
ATOM 1381 C CA . GLY B 1 69 ? -6.84 -25.25 5.516 1 95.38 69 GLY B CA 1
ATOM 1382 C C . GLY B 1 69 ? -6.367 -24.031 4.738 1 95.38 69 GLY B C 1
ATOM 1383 O O . GLY B 1 69 ? -5.336 -23.438 5.066 1 95.38 69 GLY B O 1
ATOM 1384 N N . PRO B 1 70 ? -7.145 -23.672 3.734 1 92.56 70 PRO B N 1
ATOM 1385 C CA . PRO B 1 70 ? -6.75 -22.562 2.861 1 92.56 70 PRO B CA 1
ATOM 1386 C C . PRO B 1 70 ? -6.512 -21.266 3.631 1 92.56 70 PRO B C 1
ATOM 1388 O O . PRO B 1 70 ? -5.551 -20.547 3.35 1 92.56 70 PRO B O 1
ATOM 1391 N N . ASN B 1 71 ? -7.43 -20.891 4.535 1 92.56 71 ASN B N 1
ATOM 1392 C CA . ASN B 1 71 ? -7.285 -19.656 5.297 1 92.56 71 ASN B CA 1
ATOM 1393 C C . ASN B 1 71 ? -6.051 -19.703 6.199 1 92.56 71 ASN B C 1
ATOM 1395 O O . ASN B 1 71 ? -5.305 -18.719 6.277 1 92.56 71 ASN B O 1
ATOM 1399 N N .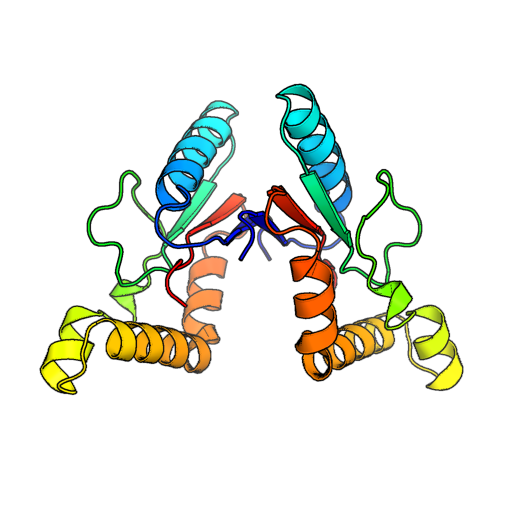 GLY B 1 72 ? -5.875 -20.75 6.832 1 95.5 72 GLY B N 1
ATOM 1400 C CA . GLY B 1 72 ? -4.68 -20.906 7.648 1 95.5 72 GLY B CA 1
ATOM 1401 C C . GLY B 1 72 ? -3.396 -20.859 6.844 1 95.5 72 GLY B C 1
ATOM 1402 O O . GLY B 1 72 ? -2.412 -20.25 7.273 1 95.5 72 GLY B O 1
ATOM 1403 N N . ALA B 1 73 ? -3.412 -21.5 5.707 1 96.88 73 ALA B N 1
ATOM 1404 C CA . ALA B 1 73 ? -2.238 -21.516 4.84 1 96.88 73 ALA B CA 1
ATOM 1405 C C . ALA B 1 73 ? -1.909 -20.125 4.324 1 96.88 73 ALA B C 1
ATOM 1407 O O . ALA B 1 73 ? -0.738 -19.734 4.246 1 96.88 73 ALA B O 1
ATOM 1408 N N . LEU B 1 74 ? -2.943 -19.391 3.908 1 95.88 74 LEU B N 1
ATOM 1409 C CA . LEU B 1 74 ? -2.736 -18.031 3.457 1 95.88 74 LEU B CA 1
ATOM 1410 C C . LEU B 1 74 ? -2.074 -17.188 4.543 1 95.88 74 LEU B C 1
ATOM 1412 O O . LEU B 1 74 ? -1.129 -16.438 4.273 1 95.88 74 LEU B O 1
ATOM 1416 N N . MET B 1 75 ? -2.51 -17.297 5.727 1 95 75 MET B N 1
ATOM 1417 C CA . MET B 1 75 ? -1.939 -16.578 6.859 1 95 75 MET B CA 1
ATOM 1418 C C . MET B 1 75 ? -0.473 -16.938 7.059 1 95 75 MET B C 1
ATOM 1420 O O . MET B 1 75 ? 0.36 -16.078 7.316 1 95 75 MET B O 1
ATOM 1424 N N . TY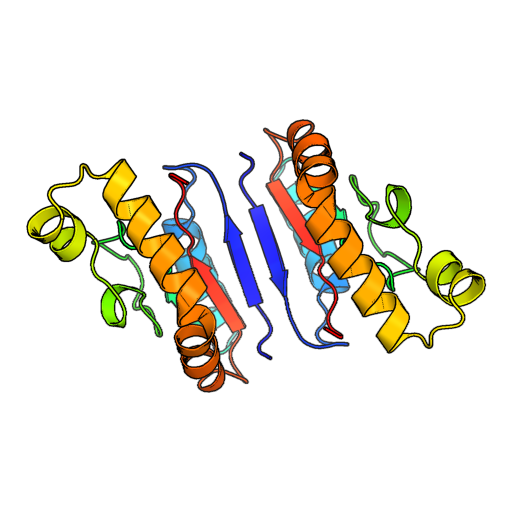R B 1 76 ? -0.229 -18.203 6.977 1 97.75 76 TYR B N 1
ATOM 1425 C CA . TYR B 1 76 ? 1.147 -18.656 7.113 1 97.75 76 TYR B CA 1
ATOM 1426 C C . TYR B 1 76 ? 2.039 -18.047 6.043 1 97.75 76 TYR B C 1
ATOM 1428 O O . TYR B 1 76 ? 3.146 -17.594 6.336 1 97.75 76 TYR B O 1
ATOM 1436 N N . CYS B 1 77 ? 1.617 -18.031 4.84 1 97.81 77 CYS B N 1
ATOM 1437 C CA . CYS B 1 77 ? 2.381 -17.438 3.748 1 97.81 77 CYS B CA 1
ATOM 1438 C C . CYS B 1 77 ? 2.688 -15.969 4.027 1 97.81 77 CYS B C 1
ATOM 1440 O O . CYS B 1 77 ? 3.811 -15.516 3.809 1 97.81 77 CYS B O 1
ATOM 1442 N N . MET B 1 78 ? 1.695 -15.211 4.457 1 96.25 78 MET B N 1
ATOM 1443 C CA . MET B 1 78 ? 1.883 -13.789 4.746 1 96.25 78 MET B CA 1
ATOM 1444 C C . MET B 1 78 ? 2.883 -13.594 5.879 1 96.25 78 MET B C 1
ATOM 1446 O O . MET B 1 78 ? 3.734 -12.703 5.812 1 96.25 78 MET B O 1
ATOM 1450 N N . GLU B 1 79 ? 2.754 -14.398 6.902 1 96.38 79 GLU B N 1
ATOM 1451 C CA . GLU B 1 79 ? 3.711 -14.328 8 1 96.38 79 GLU B CA 1
ATOM 1452 C C . GLU B 1 79 ? 5.125 -14.648 7.523 1 96.38 79 GLU B C 1
ATOM 1454 O O . GLU B 1 79 ? 6.086 -14 7.93 1 96.38 79 GLU B O 1
ATOM 1459 N N . TYR B 1 80 ? 5.152 -15.68 6.738 1 98.12 80 TYR B N 1
ATOM 1460 C CA . TYR B 1 80 ? 6.438 -16.062 6.18 1 98.12 80 TYR B CA 1
ATOM 1461 C C . TYR B 1 80 ? 7.055 -14.93 5.375 1 98.12 80 TYR B C 1
ATOM 1463 O O . TYR B 1 80 ? 8.25 -14.656 5.492 1 98.12 80 TYR B O 1
ATOM 1471 N N . LEU B 1 81 ? 6.27 -14.273 4.551 1 97.44 81 LEU B N 1
ATOM 1472 C CA . LEU B 1 81 ? 6.742 -13.109 3.799 1 97.44 81 LEU B CA 1
ATOM 1473 C C . LEU B 1 81 ? 7.215 -12.008 4.738 1 97.44 81 LEU B C 1
ATOM 1475 O O . LEU B 1 81 ? 8.25 -11.391 4.496 1 97.44 81 LEU B O 1
ATOM 1479 N N . GLU B 1 82 ? 6.395 -11.75 5.789 1 95.5 82 GLU B N 1
ATOM 1480 C CA . GLU B 1 82 ? 6.77 -10.734 6.766 1 95.5 82 GLU B CA 1
ATOM 1481 C C . GLU B 1 82 ? 8.148 -11.016 7.355 1 95.5 82 GLU B C 1
ATOM 1483 O O . GLU B 1 82 ? 8.977 -10.102 7.477 1 95.5 82 GLU B O 1
ATOM 1488 N N . LYS B 1 83 ? 8.43 -12.242 7.691 1 96.88 83 LYS B N 1
ATOM 1489 C CA . LYS B 1 83 ? 9.711 -12.656 8.25 1 96.88 83 LYS B CA 1
ATOM 1490 C C . LYS B 1 83 ? 10.82 -12.578 7.203 1 96.88 83 LYS B C 1
ATOM 1492 O O . LYS B 1 83 ? 12 -12.516 7.543 1 96.88 83 LYS B O 1
ATOM 1497 N N . ASN B 1 84 ? 10.43 -12.648 5.961 1 97.88 84 ASN B N 1
ATOM 1498 C CA . ASN B 1 84 ? 11.383 -12.617 4.859 1 97.88 84 ASN B CA 1
ATOM 1499 C C . ASN B 1 84 ? 11.195 -11.383 3.986 1 97.88 84 ASN B C 1
ATOM 1501 O O . ASN B 1 84 ? 11.328 -11.461 2.762 1 97.88 84 ASN B O 1
ATOM 1505 N N . VAL B 1 85 ? 10.812 -10.312 4.566 1 96.06 85 VAL B N 1
ATOM 1506 C CA . VAL B 1 85 ? 10.523 -9.086 3.828 1 96.06 85 VAL B CA 1
ATOM 1507 C C . VAL B 1 85 ? 11.773 -8.633 3.062 1 96.06 85 VAL B C 1
ATOM 1509 O O . VAL B 1 85 ? 11.664 -8.008 2.008 1 96.06 85 VAL B O 1
ATOM 1512 N N . ASP B 1 86 ? 12.984 -8.938 3.531 1 96.44 86 ASP B N 1
ATOM 1513 C CA . ASP B 1 86 ? 14.227 -8.602 2.842 1 96.44 86 ASP B CA 1
ATOM 1514 C C . ASP B 1 86 ? 14.266 -9.211 1.442 1 96.44 86 ASP B C 1
ATOM 1516 O O . ASP B 1 86 ? 14.836 -8.633 0.52 1 96.44 86 ASP B O 1
ATOM 1520 N N . TRP B 1 87 ? 13.766 -10.406 1.308 1 98 87 TRP B N 1
ATOM 1521 C CA . TRP B 1 87 ? 13.648 -11.023 -0.01 1 98 87 TRP B CA 1
ATOM 1522 C C . TRP B 1 87 ? 12.867 -10.125 -0.964 1 98 87 TRP B C 1
ATOM 1524 O O . TRP B 1 87 ? 13.297 -9.883 -2.094 1 98 87 TRP B O 1
ATOM 1534 N N . LEU B 1 88 ? 11.703 -9.609 -0.508 1 96.56 88 LEU B N 1
ATOM 1535 C CA . LEU B 1 88 ? 10.859 -8.75 -1.335 1 96.56 88 LEU B CA 1
ATOM 1536 C C . LEU B 1 88 ? 11.586 -7.457 -1.693 1 96.56 88 LEU B C 1
ATOM 1538 O O . LEU B 1 88 ? 11.539 -7.012 -2.844 1 96.56 88 LEU B O 1
ATOM 1542 N N . LEU B 1 89 ? 12.234 -6.859 -0.707 1 94.38 89 LEU B N 1
ATOM 1543 C CA . LEU B 1 89 ? 12.961 -5.613 -0.937 1 94.38 89 LEU B CA 1
ATOM 1544 C C . LEU B 1 89 ? 14.07 -5.812 -1.96 1 94.38 89 LEU B C 1
ATOM 1546 O O . LEU B 1 89 ? 14.289 -4.957 -2.818 1 94.38 89 LEU B O 1
ATOM 1550 N N . LYS B 1 90 ? 14.742 -6.926 -1.836 1 96.62 90 LYS B N 1
ATOM 1551 C CA . LYS B 1 90 ? 15.773 -7.266 -2.809 1 96.62 90 LYS B CA 1
ATOM 1552 C C . LYS B 1 90 ? 15.188 -7.41 -4.207 1 96.62 90 LYS B C 1
ATOM 1554 O O . LYS B 1 90 ? 15.734 -6.871 -5.176 1 96.62 90 LYS B O 1
ATOM 1559 N N . GLU B 1 91 ? 14.141 -8.133 -4.293 1 96.81 91 GLU B N 1
ATOM 1560 C CA . GLU B 1 91 ? 13.484 -8.297 -5.586 1 96.81 91 GLU B CA 1
ATOM 1561 C C . GLU B 1 91 ? 13.062 -6.949 -6.164 1 96.81 91 GLU B C 1
ATOM 1563 O O . GLU B 1 91 ? 13.266 -6.688 -7.355 1 96.81 91 GLU B O 1
ATOM 1568 N N . LEU B 1 92 ? 12.516 -6.062 -5.359 1 95.38 92 LEU B N 1
ATOM 1569 C CA . LEU B 1 92 ? 12.023 -4.762 -5.797 1 95.38 92 LEU B CA 1
ATOM 1570 C C . LEU B 1 92 ? 13.18 -3.871 -6.258 1 95.38 92 LEU B C 1
ATOM 1572 O O . LEU B 1 92 ? 12.992 -3.002 -7.113 1 95.38 92 LEU B O 1
ATOM 1576 N N . SER B 1 93 ? 14.359 -4.059 -5.668 1 94.75 93 SER B N 1
ATOM 1577 C CA . SER B 1 93 ? 15.516 -3.236 -6 1 94.75 93 SER B CA 1
ATOM 1578 C C . SER B 1 93 ? 15.914 -3.404 -7.465 1 94.75 93 SER B C 1
ATOM 1580 O O . SER B 1 93 ? 16.625 -2.562 -8.023 1 94.75 93 SER B O 1
ATOM 1582 N N . ARG B 1 94 ? 15.469 -4.461 -8.055 1 96 94 ARG B N 1
ATOM 1583 C CA . ARG B 1 94 ? 15.758 -4.711 -9.469 1 96 94 ARG B CA 1
ATOM 1584 C C . ARG B 1 94 ? 14.898 -3.828 -10.359 1 96 94 ARG B C 1
ATOM 1586 O O . ARG B 1 94 ? 15.125 -3.752 -11.57 1 96 94 ARG B O 1
ATOM 1593 N N . PHE B 1 95 ? 13.953 -3.109 -9.75 1 95.88 95 PHE B N 1
ATOM 1594 C CA . PHE B 1 95 ? 12.992 -2.352 -10.539 1 95.88 95 PHE B CA 1
ATOM 1595 C C . PHE B 1 95 ? 12.914 -0.907 -10.062 1 95.88 95 PHE B C 1
ATOM 1597 O O . PHE B 1 95 ? 11.828 -0.322 -10.008 1 95.88 95 PHE B O 1
ATOM 1604 N N . GLU B 1 96 ? 14.008 -0.302 -9.742 1 92 96 GLU B N 1
ATOM 1605 C CA . GLU B 1 96 ? 14.078 1.04 -9.172 1 92 96 GLU B CA 1
ATOM 1606 C C . GLU B 1 96 ? 13.547 2.084 -10.148 1 92 96 GLU B C 1
ATOM 1608 O O . GLU B 1 96 ? 13.055 3.135 -9.734 1 92 96 GLU B O 1
ATOM 1613 N N . ASP B 1 97 ? 13.617 1.789 -11.453 1 92.81 97 ASP B N 1
ATOM 1614 C CA . ASP B 1 97 ? 13.18 2.746 -12.469 1 92.81 97 ASP B CA 1
ATOM 1615 C C . ASP B 1 97 ? 11.797 2.385 -13 1 92.81 97 ASP B C 1
ATOM 1617 O O . ASP B 1 97 ? 11.375 2.889 -14.047 1 92.81 97 ASP B O 1
ATOM 1621 N N . HIS B 1 98 ? 11.102 1.52 -12.328 1 96 98 HIS B N 1
ATOM 1622 C CA . HIS B 1 98 ? 9.773 1.081 -12.727 1 96 98 HIS B CA 1
ATOM 1623 C C . HIS B 1 98 ? 8.703 1.607 -11.773 1 96 98 HIS B C 1
ATOM 1625 O O . HIS B 1 98 ? 8.984 1.834 -10.594 1 96 98 HIS B O 1
ATOM 1631 N N . TYR B 1 99 ? 7.543 1.91 -12.344 1 95.06 99 TYR B N 1
ATOM 1632 C CA . TYR B 1 99 ? 6.355 1.985 -11.5 1 95.06 99 TYR B CA 1
ATOM 1633 C C . TYR B 1 99 ? 5.973 0.607 -10.977 1 95.06 99 TYR B C 1
ATOM 1635 O O . TYR B 1 99 ? 5.891 -0.356 -11.742 1 95.06 99 TYR B O 1
ATOM 1643 N N . VAL B 1 100 ? 5.754 0.519 -9.672 1 96.75 100 VAL B N 1
ATOM 1644 C CA . VAL B 1 100 ? 5.5 -0.792 -9.086 1 96.75 100 VAL B CA 1
ATOM 1645 C C . VAL B 1 100 ? 4.031 -0.904 -8.688 1 96.75 100 VAL B C 1
ATOM 1647 O O . VAL B 1 100 ? 3.49 -0.01 -8.031 1 96.75 100 VAL B O 1
ATOM 1650 N N . LEU B 1 101 ? 3.34 -1.917 -9.125 1 97.69 101 LEU B N 1
ATOM 1651 C CA . LEU B 1 101 ? 1.989 -2.289 -8.711 1 97.69 101 LEU B CA 1
ATOM 1652 C C . LEU B 1 101 ? 2.004 -3.58 -7.902 1 97.69 101 LEU B C 1
ATOM 1654 O O . LEU B 1 101 ? 2.367 -4.641 -8.422 1 97.69 101 LEU B O 1
ATOM 1658 N N . MET B 1 102 ? 1.583 -3.514 -6.676 1 97.56 102 MET B N 1
ATOM 1659 C CA . MET B 1 102 ? 1.592 -4.711 -5.836 1 97.56 102 MET B CA 1
ATOM 1660 C C . MET B 1 102 ? 0.176 -5.23 -5.617 1 97.56 102 MET B C 1
ATOM 1662 O O . MET B 1 102 ? -0.664 -4.539 -5.039 1 97.56 102 MET B O 1
ATOM 1666 N N . ASP B 1 103 ? -0.071 -6.371 -6.098 1 97.69 103 ASP B N 1
ATOM 1667 C CA . ASP B 1 103 ? -1.339 -7.078 -5.953 1 97.69 103 ASP B CA 1
ATOM 1668 C C . ASP B 1 103 ? -1.373 -7.883 -4.652 1 97.69 103 ASP B C 1
ATOM 1670 O O . ASP B 1 103 ? -0.674 -8.891 -4.52 1 97.69 103 ASP B O 1
ATOM 1674 N N . CYS B 1 104 ? -2.176 -7.469 -3.721 1 96.06 104 CYS B N 1
ATOM 1675 C CA . CYS B 1 104 ? -2.172 -8.047 -2.383 1 96.06 104 CYS B CA 1
ATOM 1676 C C . CYS B 1 104 ? -3.34 -9.016 -2.201 1 96.06 104 CYS B C 1
ATOM 1678 O O . CYS B 1 104 ? -4.324 -8.945 -2.938 1 96.06 104 CYS B O 1
ATOM 1680 N N . PRO B 1 105 ? -3.189 -9.859 -1.264 1 93.69 105 PRO B N 1
ATOM 1681 C CA . PRO B 1 105 ? -4.301 -10.773 -0.991 1 93.69 105 PRO B CA 1
ATOM 1682 C C . PRO B 1 105 ? -5.512 -10.062 -0.385 1 93.69 105 PRO B C 1
ATOM 1684 O O . PRO B 1 105 ? -5.359 -9.047 0.294 1 93.69 105 PRO B O 1
ATOM 1687 N N . GLY B 1 106 ? -6.75 -10.523 -0.675 1 83.25 106 GLY B N 1
ATOM 1688 C CA . GLY B 1 106 ? -7.98 -9.992 -0.115 1 83.25 106 GLY B CA 1
ATOM 1689 C C . GLY B 1 106 ? -8.375 -10.641 1.196 1 83.25 106 GLY B C 1
ATOM 1690 O O . GLY B 1 106 ? -9.047 -10.023 2.025 1 83.25 106 GLY B O 1
ATOM 1691 N N . GLN B 1 107 ? -8.117 -11.883 1.328 1 66.81 107 GLN B N 1
ATOM 1692 C CA . GLN B 1 107 ? -8.688 -12.711 2.389 1 66.81 107 GLN B CA 1
ATOM 1693 C C . GLN B 1 107 ? -7.953 -12.492 3.709 1 66.81 107 GLN B C 1
ATOM 1695 O O . GLN B 1 107 ? -8.492 -12.781 4.781 1 66.81 107 GLN B O 1
ATOM 1700 N N . VAL B 1 108 ? -7.105 -11.406 3.826 1 56.38 108 VAL B N 1
ATOM 1701 C CA . VAL B 1 108 ? -6.488 -11.43 5.148 1 56.38 108 VAL B CA 1
ATOM 1702 C C . VAL B 1 108 ? -7.215 -10.461 6.074 1 56.38 108 VAL B C 1
ATOM 1704 O O . VAL B 1 108 ? -7.82 -9.492 5.613 1 56.38 108 VAL B O 1
#

InterPro domains:
  IPR004130 GPN-loop GTPase [PF03029] (7-108)
  IPR004130 GPN-loop GTPase [PTHR21231] (1-108)
  IPR027417 P-loop containing nucleoside triphosphate hydrolase [G3DSA:3.40.50.300] (1-108)
  IPR027417 P-loop containing nucleoside triphosphate hydrolase [SSF52540] (6-107)

Secondary structure (DSSP, 8-state):
---EEEEE--TTSSHHHHHHHHHHHHHHTT--EEEEE--TT--S-SS--SEEGGGT--HHHHHHHHT--HHHHHHHHHHHHHHTHHHHHHHHHTTTTSEEEEE--S--/---EEEEE--TTSSHHHHHHHHHHHHHHTT--EEEEE--TT--S-SS--SEEGGGT--HHHHHHHHT--HHHHHHHHHHHHHHTHHHHHHHHHTTTTSEEEEE--S--

Sequence (216 aa):
MPFGQIVIGPPGSGKTTYCNSMKEFMEHLGRKVAVINIDPANDVLPYSPEVNISHLIELEDVMNNLHLGPNGALMYCMEYLEKNVDWLLKELSRFEDHYVLMDCPGQVMPFGQIVIGPPGSGKTTYCNSMKEFMEHLGRKVAVINIDPANDVLPYSPEVNISHLIELEDVMNNLHLGPNGALMYCMEYLEKNVDWLLKELSRFEDHYVLMDCPGQV

Solvent-accessible surface area (backbone atoms only — not comparable to full-atom values): 11810 Å² total; per-residue (Å²): 111,38,40,33,35,41,36,44,29,40,67,89,70,45,56,66,59,47,50,39,52,50,46,52,52,42,43,73,74,69,44,54,66,38,39,32,39,59,29,58,83,62,81,78,66,95,54,82,56,74,41,52,40,58,82,80,48,45,39,68,56,43,20,67,75,68,70,39,56,72,70,57,19,51,51,48,51,53,51,52,44,64,79,42,43,66,59,54,54,54,59,49,61,77,38,52,86,20,41,36,38,32,34,48,55,28,85,115,113,37,39,32,35,41,35,44,28,38,68,89,70,46,57,66,60,47,51,39,52,51,46,52,52,41,43,72,74,70,43,53,67,38,39,32,39,58,28,59,85,60,81,79,66,95,54,82,56,75,40,51,41,58,79,79,47,47,40,67,58,43,21,66,76,66,70,38,53,73,71,57,20,51,51,48,51,54,51,51,42,64,78,41,42,65,59,54,52,56,60,49,62,77,38,52,86,19,40,34,40,32,33,48,56,28,85,114

Organism: Limulus polyphemus (NCBI:txid6850)

Nearest PDB structures (foldseek):
  7zhf-assembly1_A  TM=8.984E-01  e=1.096E-10  Sulfolobus acidocaldarius
  5hci-assembly5_E  TM=9.064E-01  e=6.872E-08  Saccharomyces cerevisiae
  5hci-assembly4_F-5  TM=8.763E-01  e=1.685E-05  Saccharomyces cerevisiae
  5hci-assembly3_C-4  TM=7.116E-01  e=7.885E-05  Saccharomyces cerevisiae
  2qq0-assembly1_B-2  TM=4.338E-01  e=3.536E-02  Thermotoga maritima

Radius of gyration: 17.94 Å; Cα contacts (8 Å, |Δi|>4): 359; chains: 2; bounding box: 35×52×46 Å

pLDDT: mean 94.33, std 6.0, range [56.25, 98.31]